Protein AF-M5FRF0-F1 (afdb_monomer_lite)

Sequence (213 aa):
MCGFMKAGDPTMTCGIYTTKTYDLIRHRVAHLYYECLVSELDEIPPGGGLVFGGFHVELPTCPTCGKTFTRYDSLQRHGKRTDTACFAPNFERYSGERENKVRRLEILRRELEKNVGMQYWINTPQPLPKTVKAKVGIRNGGPGLGSCVLEILSVEETYAPRYEFTTVKDGKELQVRLLDHNEPGGIPFYRPMKGSYDPNPNGKGLVLPPADA

Radius of gyration: 18.49 Å; chains: 1; bounding box: 40×47×49 Å

Foldseek 3Di:
DLLDADFLGQQKGFQDDDPDPQVSQLVVLLLVLLLQLCLVLVPQDPNNGDFLLSFDDDADAAQAQRDGDLAPVVSVVLVPPPPPRRPDDGPVVDDDPVVVVVSNNVNSVVVNVVSVVPTDMDGDPGHAADDFDFDWDQDPDDPPRDITGPHTPGGPAGFDQFWDWDADDVRNHITIGTHHPPDDDGDGTDDDDPDDDDSDPPPDRPDPDPPDD

pLDDT: mean 76.8, std 18.38, range [28.66, 96.88]

Secondary structure (DSSP, 8-state):
---PEETTEEEEEE-B--SSHHHHHHHHHHHHHHHHHHHHHT-PPTT---SSSS------B-TTT--B-SSHHHHHHHHH-TTTT-----GGGSS-HHHHHHHHHHHHHHHHHHHHHH--EEE-SSSSEEEEEEEEE--SSSTT---EEEEEEEEEEE--SEEEEEEETTTTEEEEEEPPTT----EEPP-PPTT---S-TT----PPPPS--

Structure (mmCIF, N/CA/C/O backbone):
data_AF-M5FRF0-F1
#
_entry.id   AF-M5FRF0-F1
#
loop_
_atom_site.group_PDB
_atom_site.id
_atom_site.type_symbol
_atom_site.label_atom_id
_atom_site.label_alt_id
_atom_site.label_comp_id
_atom_site.label_asym_id
_atom_site.label_entity_id
_atom_site.label_seq_id
_atom_site.pdbx_PDB_ins_code
_atom_site.Cartn_x
_atom_site.Cartn_y
_atom_site.Cartn_z
_atom_site.occupancy
_atom_site.B_iso_or_equiv
_atom_site.auth_seq_id
_atom_site.auth_comp_id
_atom_site.auth_asym_id
_atom_site.auth_atom_id
_atom_site.pdbx_PDB_model_num
ATOM 1 N N . MET A 1 1 ? -11.065 3.233 7.140 1.00 90.31 1 MET A N 1
ATOM 2 C CA . MET A 1 1 ? -9.696 3.674 6.765 1.00 90.31 1 MET A CA 1
ATOM 3 C C . MET A 1 1 ? -8.927 2.552 6.077 1.00 90.31 1 MET A C 1
ATOM 5 O O . MET A 1 1 ? -9.389 1.412 6.109 1.00 90.31 1 MET A O 1
ATOM 9 N N . CYS A 1 2 ? -7.764 2.855 5.480 1.00 92.56 2 CYS A N 1
ATOM 10 C CA . CYS A 1 2 ? -6.860 1.847 4.917 1.00 92.56 2 CYS A CA 1
ATOM 11 C C . CYS A 1 2 ? -6.480 0.782 5.955 1.00 92.56 2 CYS A C 1
ATOM 13 O O . CYS A 1 2 ? -6.654 -0.408 5.681 1.00 92.56 2 CYS A O 1
ATOM 15 N N . GLY A 1 3 ? -6.030 1.223 7.136 1.00 89.25 3 GLY A N 1
ATOM 16 C CA . GLY A 1 3 ? -5.679 0.356 8.263 1.00 89.25 3 GLY A CA 1
ATOM 17 C C . GLY A 1 3 ? -4.396 -0.447 8.065 1.00 89.25 3 GLY A C 1
ATOM 18 O O . GLY A 1 3 ? -4.124 -1.349 8.843 1.00 89.25 3 GLY A O 1
ATOM 19 N N . PHE A 1 4 ? -3.618 -0.168 7.017 1.00 90.62 4 PHE A N 1
ATOM 20 C CA . PHE A 1 4 ? -2.360 -0.864 6.770 1.00 90.62 4 PHE A CA 1
ATOM 21 C C . PHE A 1 4 ? -1.272 -0.349 7.716 1.00 90.62 4 PHE A C 1
ATOM 23 O O . PHE A 1 4 ? -1.120 0.863 7.857 1.00 90.62 4 PHE A O 1
ATOM 30 N N . MET A 1 5 ? -0.528 -1.244 8.364 1.00 88.88 5 MET A N 1
ATOM 31 C CA . MET A 1 5 ? 0.519 -0.868 9.322 1.00 88.88 5 MET A CA 1
ATOM 32 C C . MET A 1 5 ? 1.836 -0.545 8.623 1.00 88.88 5 MET A C 1
ATOM 34 O O . MET A 1 5 ? 2.138 -1.093 7.560 1.00 88.88 5 MET A O 1
ATOM 38 N N . LYS A 1 6 ? 2.644 0.311 9.249 1.00 86.75 6 LYS A N 1
ATOM 39 C CA . LYS A 1 6 ? 4.030 0.505 8.829 1.00 86.75 6 LYS A CA 1
ATOM 40 C C . LYS A 1 6 ? 4.823 -0.757 9.152 1.00 86.75 6 LYS A C 1
ATOM 42 O O . LYS A 1 6 ? 4.710 -1.326 10.237 1.00 86.75 6 LYS A O 1
ATOM 47 N N . ALA A 1 7 ? 5.632 -1.204 8.201 1.00 79.50 7 ALA A N 1
ATOM 48 C CA . ALA A 1 7 ? 6.428 -2.402 8.399 1.00 79.50 7 ALA A CA 1
ATOM 49 C C . ALA A 1 7 ? 7.385 -2.223 9.594 1.00 79.50 7 ALA A C 1
ATOM 51 O O . ALA A 1 7 ? 8.058 -1.197 9.710 1.00 79.50 7 ALA A O 1
ATOM 52 N N . GLY A 1 8 ? 7.395 -3.203 10.503 1.00 77.19 8 GLY A N 1
ATOM 53 C CA . GLY A 1 8 ? 8.189 -3.166 11.736 1.00 77.19 8 GLY A CA 1
ATOM 54 C C . GLY A 1 8 ? 7.672 -2.222 12.833 1.00 77.19 8 GLY A C 1
ATOM 55 O O . GLY A 1 8 ? 8.265 -2.186 13.907 1.00 77.19 8 GLY A O 1
ATOM 56 N N . ASP A 1 9 ? 6.579 -1.484 12.607 1.00 84.06 9 ASP A N 1
ATOM 57 C CA . ASP A 1 9 ? 6.057 -0.495 13.555 1.00 84.06 9 ASP A CA 1
ATOM 58 C C . ASP A 1 9 ? 4.515 -0.537 13.624 1.00 84.06 9 ASP A C 1
ATOM 60 O O . ASP A 1 9 ? 3.830 0.141 12.851 1.00 84.06 9 ASP A O 1
ATOM 64 N N . PRO A 1 10 ? 3.940 -1.323 14.556 1.00 83.88 10 PRO A N 1
ATOM 65 C CA . PRO A 1 10 ? 2.490 -1.458 14.700 1.00 83.88 10 PRO A CA 1
ATOM 66 C C . PRO A 1 10 ? 1.819 -0.216 15.306 1.00 83.88 10 PRO A C 1
ATOM 68 O O . PRO A 1 10 ? 0.590 -0.158 15.348 1.00 83.88 10 PRO A O 1
ATOM 71 N N . THR A 1 11 ? 2.596 0.765 15.781 1.00 88.69 11 THR A N 1
ATOM 72 C CA . THR A 1 11 ? 2.071 2.031 16.317 1.00 88.69 11 THR A CA 1
ATOM 73 C C . THR A 1 11 ? 1.770 3.043 15.213 1.00 88.69 11 THR A C 1
ATOM 75 O O . THR A 1 11 ? 1.145 4.072 15.464 1.00 88.69 11 THR A O 1
ATOM 78 N N . MET A 1 12 ? 2.150 2.726 13.971 1.00 91.56 12 MET A N 1
ATOM 79 C CA . MET A 1 12 ? 1.963 3.570 12.799 1.00 91.56 12 MET A CA 1
ATOM 80 C C . MET A 1 12 ? 1.049 2.896 11.773 1.00 91.56 12 MET A C 1
ATOM 82 O O . MET A 1 12 ? 1.216 1.728 11.420 1.00 91.56 12 MET A O 1
ATOM 86 N N . THR A 1 13 ? 0.093 3.656 11.239 1.00 93.06 13 THR A N 1
ATOM 87 C CA . THR A 1 13 ? -0.846 3.205 10.200 1.00 93.06 13 THR A CA 1
ATOM 88 C C . THR A 1 13 ? -0.855 4.158 9.014 1.00 93.06 13 THR A C 1
ATOM 90 O O . THR A 1 13 ? -0.565 5.347 9.144 1.00 93.06 13 THR A O 1
ATOM 93 N N . CYS A 1 14 ? -1.232 3.652 7.844 1.00 92.50 14 CYS A N 1
ATOM 94 C CA . CYS A 1 14 ? -1.528 4.478 6.688 1.00 92.50 14 CYS A CA 1
ATOM 95 C C . CYS A 1 14 ? -2.745 5.370 6.990 1.00 92.50 14 CYS A C 1
ATOM 97 O O . CYS A 1 14 ? -3.833 4.865 7.286 1.00 92.50 14 CYS A O 1
ATOM 99 N N . GLY A 1 15 ? -2.560 6.691 6.899 1.00 91.12 15 GLY A N 1
ATOM 100 C CA . GLY A 1 15 ? -3.577 7.711 7.188 1.00 91.12 15 GLY A CA 1
ATOM 101 C C . GLY A 1 15 ? -4.562 7.974 6.045 1.00 91.12 15 GLY A C 1
ATOM 102 O O . GLY A 1 15 ? -5.350 8.923 6.098 1.00 91.12 15 GLY A O 1
ATOM 103 N N . ILE A 1 16 ? -4.514 7.163 4.985 1.00 89.56 16 ILE A N 1
ATOM 104 C CA . ILE A 1 16 ? -5.449 7.252 3.865 1.00 89.56 16 ILE A CA 1
ATOM 105 C C . ILE A 1 16 ? -6.804 6.670 4.269 1.00 89.56 16 ILE A C 1
ATOM 107 O O . ILE A 1 16 ? -6.923 5.552 4.786 1.00 89.56 16 ILE A O 1
ATOM 111 N N . TYR A 1 17 ? -7.856 7.426 3.971 1.00 89.69 17 TYR A N 1
ATOM 112 C CA . TYR A 1 17 ? -9.232 6.984 4.101 1.00 89.69 17 TYR A CA 1
ATOM 113 C C . TYR A 1 17 ? -10.021 7.349 2.849 1.00 89.69 17 TYR A C 1
ATOM 115 O O . TYR A 1 17 ? -9.714 8.308 2.148 1.00 89.69 17 TYR A O 1
ATOM 123 N N . THR A 1 18 ? -11.042 6.554 2.562 1.00 86.88 18 THR A N 1
ATOM 124 C CA . THR A 1 18 ? -11.985 6.798 1.476 1.00 86.88 18 THR A CA 1
ATOM 125 C C . THR A 1 18 ? -13.370 6.393 1.962 1.00 86.88 18 THR A C 1
ATOM 127 O O . THR A 1 18 ? -13.504 5.620 2.914 1.00 86.88 18 THR A O 1
ATOM 130 N N . THR A 1 19 ? -14.409 6.909 1.312 1.00 82.44 19 THR A N 1
ATOM 131 C CA . THR A 1 19 ? -15.799 6.512 1.586 1.00 82.44 19 THR A CA 1
ATOM 132 C C . THR A 1 19 ? -16.178 5.198 0.906 1.00 82.44 19 THR A C 1
ATOM 134 O O . THR A 1 19 ? -17.209 4.616 1.228 1.00 82.44 19 THR A O 1
ATOM 137 N N . LYS A 1 20 ? -15.361 4.720 -0.040 1.00 87.00 20 LYS A N 1
ATOM 138 C CA . LYS A 1 20 ? -15.662 3.555 -0.873 1.00 87.00 20 LYS A CA 1
ATOM 139 C C . LYS A 1 20 ? -14.661 2.435 -0.626 1.00 87.00 20 LYS A C 1
ATOM 141 O O . LYS A 1 20 ? -13.460 2.604 -0.843 1.00 87.00 20 LYS A O 1
ATOM 146 N N . THR A 1 21 ? -15.167 1.261 -0.261 1.00 86.75 21 THR A N 1
ATOM 147 C CA . THR A 1 21 ? -14.353 0.079 0.062 1.00 86.75 21 THR A CA 1
ATOM 148 C C . THR A 1 21 ? -13.420 -0.329 -1.077 1.00 86.75 21 THR A C 1
ATOM 150 O O . THR A 1 21 ? -12.257 -0.648 -0.833 1.00 86.75 21 THR A O 1
ATOM 153 N N . TYR A 1 22 ? -13.878 -0.254 -2.332 1.00 86.31 22 TYR A N 1
ATOM 154 C CA . TYR A 1 22 ? -13.046 -0.625 -3.481 1.00 86.31 22 TYR A CA 1
ATOM 155 C C . TYR A 1 22 ? -11.818 0.286 -3.650 1.00 86.31 22 TYR A C 1
ATOM 157 O O . TYR A 1 22 ? -10.792 -0.165 -4.159 1.00 86.31 22 TYR A O 1
ATOM 165 N N . ASP A 1 23 ? -11.884 1.551 -3.218 1.00 88.62 23 ASP A N 1
ATOM 166 C CA . ASP A 1 23 ? -10.737 2.460 -3.284 1.00 88.62 23 ASP A CA 1
ATOM 167 C C . ASP A 1 23 ? -9.679 2.086 -2.239 1.00 88.62 23 ASP A C 1
ATOM 169 O O . ASP A 1 23 ? -8.488 2.131 -2.539 1.00 88.62 23 ASP A O 1
ATOM 173 N N . LEU A 1 24 ? -10.093 1.625 -1.050 1.00 89.88 24 LEU A N 1
ATOM 174 C CA . LEU A 1 24 ? -9.165 1.099 -0.040 1.00 89.88 24 LEU A CA 1
ATOM 175 C C . LEU A 1 24 ? -8.465 -0.168 -0.531 1.00 89.88 24 LEU A C 1
ATOM 177 O O . LEU A 1 24 ? -7.255 -0.300 -0.364 1.00 89.88 24 LEU A O 1
ATOM 181 N N . ILE A 1 25 ? -9.215 -1.079 -1.157 1.00 90.69 25 ILE A N 1
ATOM 182 C CA . ILE A 1 25 ? -8.671 -2.317 -1.729 1.00 90.69 25 ILE A CA 1
ATOM 183 C C . ILE A 1 25 ? -7.602 -1.998 -2.782 1.00 90.69 25 ILE A C 1
ATOM 185 O O . ILE A 1 25 ? -6.503 -2.545 -2.739 1.00 90.69 25 ILE A O 1
ATOM 189 N N . ARG A 1 26 ? -7.890 -1.061 -3.693 1.00 88.06 26 ARG A N 1
ATOM 190 C CA . ARG A 1 26 ? -6.928 -0.606 -4.711 1.00 88.06 26 ARG A CA 1
ATOM 191 C C . ARG A 1 26 ? -5.727 0.102 -4.101 1.00 88.06 26 ARG A C 1
ATOM 193 O O . ARG A 1 26 ? -4.606 -0.096 -4.553 1.00 88.06 26 ARG A O 1
ATOM 200 N N . HIS A 1 27 ? -5.948 0.926 -3.082 1.00 90.88 27 HIS A N 1
ATOM 201 C CA . HIS A 1 27 ? -4.875 1.639 -2.404 1.00 90.88 27 HIS A CA 1
ATOM 202 C C . HIS A 1 27 ? -3.904 0.678 -1.700 1.00 90.88 27 HIS A C 1
ATOM 204 O O . HIS A 1 27 ? -2.698 0.887 -1.762 1.00 90.88 27 HIS A O 1
ATOM 210 N N . ARG A 1 28 ? -4.391 -0.423 -1.115 1.00 92.00 28 ARG A N 1
ATOM 211 C CA . ARG A 1 28 ? -3.534 -1.436 -0.472 1.00 92.00 28 ARG A CA 1
ATOM 212 C C . ARG A 1 28 ? -2.590 -2.149 -1.445 1.00 92.00 28 ARG A C 1
ATOM 214 O O . ARG A 1 28 ? -1.500 -2.535 -1.037 1.00 92.00 28 ARG A O 1
ATOM 221 N N . VAL A 1 29 ? -2.938 -2.234 -2.734 1.00 91.44 29 VAL A N 1
ATOM 222 C CA . VAL A 1 29 ? -2.013 -2.708 -3.785 1.00 91.44 29 VAL A CA 1
ATOM 223 C C . VAL A 1 29 ? -0.778 -1.804 -3.884 1.00 91.44 29 VAL A C 1
ATOM 225 O O . VAL A 1 29 ? 0.300 -2.285 -4.208 1.00 91.44 29 VAL A O 1
ATOM 228 N N . ALA A 1 30 ? -0.887 -0.509 -3.564 1.00 89.81 30 ALA A N 1
ATOM 229 C CA . ALA A 1 30 ? 0.272 0.385 -3.541 1.00 89.81 30 ALA A CA 1
ATOM 230 C C . ALA A 1 30 ? 1.267 0.025 -2.424 1.00 89.81 30 ALA A C 1
ATOM 232 O O . ALA A 1 30 ? 2.472 0.141 -2.631 1.00 89.81 30 ALA A O 1
ATOM 233 N N . HIS A 1 31 ? 0.789 -0.466 -1.273 1.00 90.75 31 HIS A N 1
ATOM 234 C CA . HIS A 1 31 ? 1.674 -0.982 -0.224 1.00 90.75 31 HIS A CA 1
ATOM 235 C C . HIS A 1 31 ? 2.391 -2.257 -0.670 1.00 90.75 31 HIS A C 1
ATOM 237 O O . HIS A 1 31 ? 3.586 -2.389 -0.424 1.00 90.75 31 HIS A O 1
ATOM 243 N N . LEU A 1 32 ? 1.690 -3.158 -1.367 1.00 89.50 32 LEU A N 1
ATOM 244 C CA . LEU A 1 32 ? 2.319 -4.349 -1.940 1.00 89.50 32 LEU A CA 1
ATOM 245 C C . LEU A 1 32 ? 3.364 -3.971 -2.987 1.00 89.50 32 LEU A C 1
ATOM 247 O O . LEU A 1 32 ? 4.474 -4.481 -2.954 1.00 89.50 32 LEU A O 1
ATOM 251 N N . TYR A 1 33 ? 3.036 -3.033 -3.876 1.00 90.00 33 TYR A N 1
ATOM 252 C CA . TYR A 1 33 ? 3.970 -2.564 -4.893 1.00 90.00 33 TYR A CA 1
ATOM 253 C C . TYR A 1 33 ? 5.235 -1.957 -4.283 1.00 90.00 33 TYR A C 1
ATOM 255 O O . TYR A 1 33 ? 6.330 -2.258 -4.745 1.00 90.00 33 TYR A O 1
ATOM 263 N N . TYR A 1 34 ? 5.102 -1.155 -3.222 1.00 89.12 34 TYR A N 1
ATOM 264 C CA . TYR A 1 34 ? 6.254 -0.667 -2.466 1.00 89.12 34 TYR A CA 1
ATOM 265 C C . TYR A 1 34 ? 7.124 -1.818 -1.942 1.00 89.12 34 TYR A C 1
ATOM 267 O O . TYR A 1 34 ? 8.343 -1.771 -2.089 1.00 89.12 34 TYR A O 1
ATOM 275 N N . GLU A 1 35 ? 6.511 -2.860 -1.379 1.00 87.19 35 GLU A N 1
ATOM 276 C CA . GLU A 1 35 ? 7.245 -4.023 -0.885 1.00 87.19 35 GLU A CA 1
ATOM 277 C C . GLU A 1 35 ? 7.956 -4.784 -2.014 1.00 87.19 35 GLU A C 1
ATOM 279 O O . GLU A 1 35 ? 9.120 -5.149 -1.860 1.00 87.19 35 GLU A O 1
ATOM 284 N N . CYS A 1 36 ? 7.315 -4.943 -3.178 1.00 85.50 36 CYS A N 1
ATOM 285 C CA . CYS A 1 36 ? 7.946 -5.533 -4.361 1.00 85.50 36 CYS A CA 1
ATOM 286 C C . CYS A 1 36 ? 9.146 -4.705 -4.845 1.00 85.50 36 CYS A C 1
ATOM 288 O O . CYS A 1 36 ? 10.182 -5.280 -5.156 1.00 85.50 36 CYS A O 1
ATOM 290 N N . LEU A 1 37 ? 9.045 -3.369 -4.872 1.00 86.88 37 LEU A N 1
ATOM 291 C CA . LEU A 1 37 ? 10.157 -2.492 -5.267 1.00 86.88 37 LEU A CA 1
ATOM 292 C C . LEU A 1 37 ? 11.360 -2.647 -4.335 1.00 86.88 37 LEU A C 1
ATOM 294 O O . LEU A 1 37 ? 12.490 -2.777 -4.798 1.00 86.88 37 LEU A O 1
ATOM 298 N N . VAL A 1 38 ? 11.104 -2.651 -3.027 1.00 85.25 38 VAL A N 1
ATOM 299 C CA . VAL A 1 38 ? 12.131 -2.856 -2.003 1.00 85.25 38 VAL A CA 1
ATOM 300 C C . VAL A 1 38 ? 12.765 -4.243 -2.129 1.00 85.25 38 VAL A C 1
ATOM 302 O O . VAL A 1 38 ? 13.987 -4.364 -2.074 1.00 85.25 38 VAL A O 1
ATOM 305 N N . SER A 1 39 ? 11.950 -5.275 -2.358 1.00 82.00 39 SER A N 1
ATOM 306 C CA . SER A 1 39 ? 12.426 -6.645 -2.553 1.00 82.00 39 SER A CA 1
ATOM 307 C C . SER A 1 39 ? 13.252 -6.805 -3.833 1.00 82.00 39 SER A C 1
ATOM 309 O O . SER A 1 39 ? 14.258 -7.504 -3.806 1.00 82.00 39 SER A O 1
ATOM 311 N N . GLU A 1 40 ? 12.863 -6.177 -4.949 1.00 81.88 40 GLU A N 1
ATOM 312 C CA . GLU A 1 40 ? 13.612 -6.246 -6.215 1.00 81.88 40 GLU A CA 1
ATOM 313 C C . GLU A 1 40 ? 14.954 -5.504 -6.153 1.00 81.88 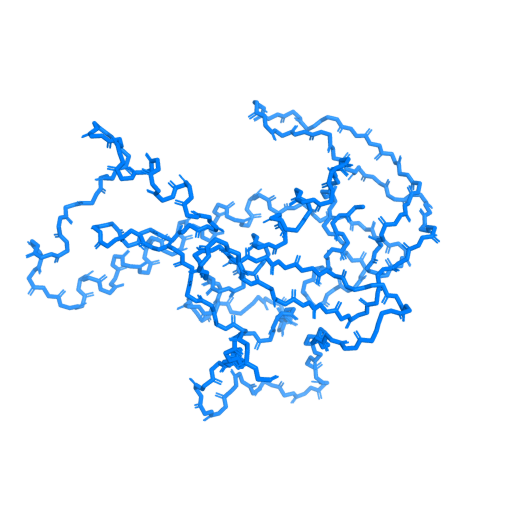40 GLU A C 1
ATOM 315 O O . GLU A 1 40 ? 15.892 -5.867 -6.864 1.00 81.88 40 GLU A O 1
ATOM 320 N N . LEU A 1 41 ? 15.051 -4.463 -5.324 1.00 84.00 41 LEU A N 1
ATOM 321 C CA . LEU A 1 41 ? 16.281 -3.698 -5.119 1.00 84.00 41 LEU A CA 1
ATOM 322 C C . LEU A 1 41 ? 17.184 -4.274 -4.019 1.00 84.00 41 LEU A C 1
ATOM 324 O O . LEU A 1 41 ? 18.300 -3.785 -3.866 1.00 84.00 41 LEU A O 1
ATOM 328 N N . ASP A 1 42 ? 16.727 -5.300 -3.292 1.00 79.25 42 ASP A N 1
ATOM 329 C CA . ASP A 1 42 ? 17.396 -5.842 -2.097 1.00 79.25 42 ASP A CA 1
ATOM 330 C C . ASP A 1 42 ? 17.637 -4.761 -1.014 1.00 79.25 42 ASP A C 1
ATOM 332 O O . ASP A 1 42 ? 18.591 -4.799 -0.240 1.00 79.25 42 ASP A O 1
ATOM 336 N N . GLU A 1 43 ? 16.759 -3.752 -0.959 1.00 73.19 43 GLU A N 1
ATOM 337 C CA . GLU A 1 43 ? 16.865 -2.578 -0.077 1.00 73.19 43 GLU A CA 1
ATOM 338 C C . GLU A 1 43 ? 15.917 -2.701 1.124 1.00 73.19 43 GLU A C 1
ATOM 340 O O . GLU A 1 43 ? 15.059 -1.846 1.362 1.00 73.19 43 GLU A O 1
ATOM 345 N N . ILE A 1 44 ? 16.027 -3.797 1.881 1.00 67.69 44 ILE A N 1
ATOM 346 C CA . ILE A 1 44 ? 15.118 -4.059 3.006 1.00 67.69 44 ILE A CA 1
ATOM 347 C C . ILE A 1 44 ? 15.170 -2.892 4.001 1.00 67.69 44 ILE A C 1
ATOM 349 O O . ILE A 1 44 ? 16.261 -2.478 4.407 1.00 67.69 44 ILE A O 1
ATOM 353 N N . PRO A 1 45 ? 14.015 -2.337 4.421 1.00 62.81 45 PRO A N 1
ATOM 354 C CA . PRO A 1 45 ? 14.013 -1.095 5.171 1.00 62.81 45 PRO A CA 1
ATOM 355 C C . PRO A 1 45 ? 14.684 -1.286 6.539 1.00 62.81 45 PRO A C 1
ATOM 357 O O . PRO A 1 45 ? 14.577 -2.370 7.132 1.00 62.81 45 PRO A O 1
ATOM 360 N N . PRO A 1 46 ? 15.314 -0.235 7.098 1.00 50.75 46 PRO A N 1
ATOM 361 C CA . PRO A 1 46 ? 15.846 -0.271 8.456 1.00 50.75 46 PRO A CA 1
ATOM 362 C C . PRO A 1 46 ? 14.761 -0.729 9.443 1.00 50.75 46 PRO A C 1
ATOM 364 O O . PRO A 1 46 ? 13.713 -0.093 9.558 1.00 50.75 46 PRO A O 1
ATOM 367 N N . GLY A 1 47 ? 14.994 -1.856 10.126 1.00 54.97 47 GLY A N 1
ATOM 368 C CA . GLY A 1 47 ? 14.008 -2.509 11.000 1.00 54.97 47 GLY A CA 1
ATOM 369 C C . GLY A 1 47 ? 13.456 -3.846 10.486 1.00 54.97 47 GLY A C 1
ATOM 370 O O . GLY A 1 47 ? 12.682 -4.477 11.200 1.00 54.97 47 GLY A O 1
ATOM 371 N N . GLY A 1 48 ? 13.858 -4.305 9.292 1.00 56.22 48 GLY A N 1
ATOM 372 C CA . GLY A 1 48 ? 13.640 -5.687 8.827 1.00 56.22 48 GLY A CA 1
ATOM 373 C C . GLY A 1 48 ? 12.177 -6.075 8.583 1.00 56.22 48 GLY A C 1
ATOM 374 O O . GLY A 1 48 ? 11.847 -7.258 8.518 1.00 56.22 48 GLY A O 1
ATOM 375 N N . GLY A 1 49 ? 11.281 -5.092 8.494 1.00 69.12 49 GLY A N 1
ATOM 376 C CA . GLY A 1 49 ? 9.854 -5.329 8.347 1.00 69.12 49 GLY A CA 1
ATOM 377 C C . GLY A 1 49 ? 9.446 -5.416 6.883 1.00 69.12 49 GLY A C 1
ATOM 378 O O . GLY A 1 49 ? 9.544 -4.432 6.155 1.00 69.12 49 GLY A O 1
ATOM 379 N N . LEU A 1 50 ? 8.898 -6.560 6.493 1.00 76.56 50 LEU A N 1
ATOM 380 C CA . LEU A 1 50 ? 8.017 -6.713 5.339 1.00 76.56 50 LEU A CA 1
ATOM 381 C C . LEU A 1 50 ? 6.631 -7.059 5.889 1.00 76.56 50 LEU A C 1
ATOM 383 O O . LEU A 1 50 ? 6.534 -7.794 6.869 1.00 76.56 50 LEU A O 1
ATOM 387 N N . VAL A 1 51 ? 5.562 -6.502 5.328 1.00 81.62 51 VAL A N 1
ATOM 388 C CA . VAL A 1 51 ? 4.195 -6.804 5.778 1.00 81.62 51 VAL A CA 1
ATOM 389 C C . VAL A 1 51 ? 3.653 -8.030 5.051 1.00 81.62 51 VAL A C 1
ATOM 391 O O . VAL A 1 51 ? 3.002 -8.881 5.666 1.00 81.62 51 VAL A O 1
ATOM 394 N N . PHE A 1 52 ? 3.961 -8.144 3.761 1.00 85.38 52 PHE A N 1
ATOM 395 C CA . PHE A 1 52 ? 3.604 -9.286 2.928 1.00 85.38 52 PHE A CA 1
ATOM 396 C C . PHE A 1 52 ? 4.691 -10.371 2.916 1.00 85.38 52 PHE A C 1
ATOM 398 O O . PHE A 1 52 ? 4.502 -11.413 2.300 1.00 85.38 52 PHE A O 1
ATOM 405 N N . GLY A 1 53 ? 5.803 -10.172 3.629 1.00 77.50 53 GLY A N 1
ATOM 406 C CA . GLY A 1 53 ? 6.860 -11.174 3.775 1.00 77.50 53 GLY A CA 1
ATOM 407 C C . GLY A 1 53 ? 7.631 -11.441 2.484 1.00 77.50 53 GLY A C 1
ATOM 408 O O . GLY A 1 53 ? 8.046 -12.572 2.255 1.00 77.50 53 GLY A O 1
ATOM 409 N N . GLY A 1 54 ? 7.778 -10.433 1.619 1.00 73.31 54 GLY A N 1
ATOM 410 C CA . GLY A 1 54 ? 8.460 -10.600 0.331 1.00 73.31 54 GLY A CA 1
ATOM 411 C C . GLY A 1 54 ? 7.593 -11.316 -0.702 1.00 73.31 54 GLY A C 1
ATOM 412 O O . GLY A 1 54 ? 8.103 -11.939 -1.633 1.00 73.31 54 GLY A O 1
ATOM 413 N N . PHE A 1 55 ? 6.271 -11.257 -0.532 1.00 76.94 55 PHE A N 1
ATOM 414 C CA . PHE A 1 55 ? 5.322 -11.785 -1.498 1.00 76.94 55 PHE A CA 1
ATOM 415 C C . PHE A 1 55 ? 5.570 -11.171 -2.882 1.00 76.94 55 PHE A C 1
ATOM 417 O O . PHE A 1 55 ? 5.440 -9.960 -3.076 1.00 76.94 55 PHE A O 1
ATOM 424 N N . HIS A 1 56 ? 5.914 -12.019 -3.851 1.00 73.31 56 HIS A N 1
ATOM 425 C CA . HIS A 1 56 ? 6.140 -11.595 -5.225 1.00 73.31 56 HIS A CA 1
ATOM 426 C C . HIS A 1 56 ? 4.842 -11.697 -6.020 1.00 73.31 56 HIS A C 1
ATOM 428 O O . HIS A 1 56 ? 4.226 -12.761 -6.090 1.00 73.31 56 HIS A O 1
ATOM 434 N N . VAL A 1 57 ? 4.461 -10.601 -6.671 1.00 77.50 57 VAL A N 1
ATOM 435 C CA . VAL A 1 57 ? 3.324 -10.569 -7.587 1.00 77.50 57 VAL A CA 1
ATOM 436 C C . VAL A 1 57 ? 3.734 -10.007 -8.939 1.00 77.50 57 VAL A C 1
ATOM 438 O O . VAL A 1 57 ? 4.458 -9.018 -9.034 1.00 77.50 57 VAL A O 1
ATOM 441 N N . GLU A 1 58 ? 3.219 -10.618 -10.000 1.00 80.06 58 GLU A N 1
ATOM 442 C CA . GLU A 1 58 ? 3.370 -10.100 -11.354 1.00 80.06 58 GLU A CA 1
ATOM 443 C C . GLU A 1 58 ? 2.381 -8.956 -11.585 1.00 80.06 58 GLU A C 1
ATOM 445 O O . GLU A 1 58 ? 1.225 -9.142 -11.967 1.00 80.06 58 GLU A O 1
ATOM 450 N N . LEU A 1 59 ? 2.834 -7.736 -11.309 1.00 84.06 59 LEU A N 1
ATOM 451 C CA . LEU A 1 59 ? 2.058 -6.539 -11.601 1.00 84.06 59 LEU A CA 1
ATOM 452 C C . LEU A 1 59 ? 2.136 -6.179 -13.095 1.00 84.06 59 LEU A C 1
ATOM 454 O O . LEU A 1 59 ? 3.187 -6.358 -13.723 1.00 84.06 59 LEU A O 1
ATOM 458 N N . PRO A 1 60 ? 1.059 -5.606 -13.673 1.00 84.81 60 PRO A N 1
ATOM 459 C CA . PRO A 1 60 ? 1.040 -5.161 -15.062 1.00 84.81 60 PRO A CA 1
ATOM 460 C C . PRO A 1 60 ? 2.252 -4.286 -15.393 1.00 84.81 60 PRO A C 1
ATOM 462 O O . PRO A 1 60 ? 2.402 -3.192 -14.854 1.00 84.81 60 PRO A O 1
ATOM 465 N N . THR A 1 61 ? 3.108 -4.753 -16.299 1.00 83.25 61 THR A N 1
ATOM 466 C CA . THR A 1 61 ? 4.360 -4.078 -16.661 1.00 83.25 61 THR A CA 1
ATOM 467 C C . THR A 1 61 ? 4.370 -3.773 -18.151 1.00 83.25 61 THR A C 1
ATOM 469 O O . THR A 1 61 ? 3.953 -4.590 -18.969 1.00 83.25 61 THR A O 1
ATOM 472 N N . CYS A 1 62 ? 4.804 -2.568 -18.521 1.00 82.44 62 CYS A N 1
ATOM 473 C CA . CYS A 1 62 ? 4.918 -2.191 -19.923 1.00 82.44 62 CYS A CA 1
ATOM 474 C C . CYS A 1 62 ? 6.085 -2.950 -20.570 1.00 82.44 62 CYS A C 1
ATOM 476 O O . CYS A 1 62 ? 7.220 -2.768 -20.128 1.00 82.44 62 CYS A O 1
ATOM 478 N N . PRO A 1 63 ? 5.852 -3.739 -21.635 1.00 77.19 63 PRO A N 1
ATOM 479 C CA . PRO A 1 63 ? 6.917 -4.504 -22.285 1.00 77.19 63 PRO A CA 1
ATOM 480 C C . PRO A 1 63 ? 7.952 -3.599 -22.967 1.00 77.19 63 PRO A C 1
ATOM 482 O O . PRO A 1 63 ? 9.101 -3.986 -23.136 1.00 77.19 63 PRO A O 1
ATOM 485 N N . THR A 1 64 ? 7.566 -2.374 -23.332 1.00 74.44 64 THR A N 1
ATOM 486 C CA . THR A 1 64 ? 8.436 -1.432 -24.045 1.00 74.44 64 THR A CA 1
ATOM 487 C C . THR A 1 64 ? 9.334 -0.634 -23.105 1.00 74.44 64 THR A C 1
ATOM 489 O O . THR A 1 64 ? 10.498 -0.419 -23.424 1.00 74.44 64 THR A O 1
ATOM 492 N N . CYS A 1 65 ? 8.817 -0.180 -21.954 1.00 73.75 65 CYS A N 1
ATOM 493 C CA . CYS A 1 65 ? 9.572 0.670 -21.021 1.00 73.75 65 CYS A CA 1
ATOM 494 C C . CYS A 1 65 ? 9.915 0.029 -19.678 1.00 73.75 65 CYS A C 1
ATOM 496 O O . CYS A 1 65 ? 10.619 0.647 -18.884 1.00 73.75 65 CYS A O 1
ATOM 498 N N . GLY A 1 66 ? 9.447 -1.191 -19.416 1.00 75.62 66 GLY A N 1
ATOM 499 C CA . GLY A 1 66 ? 9.707 -1.905 -18.167 1.00 75.62 66 GLY A CA 1
ATOM 500 C C . GLY A 1 66 ? 9.031 -1.275 -16.949 1.00 75.62 66 GLY A C 1
ATOM 501 O O . GLY A 1 66 ? 9.265 -1.708 -15.828 1.00 75.62 66 GLY A O 1
ATOM 502 N N . LYS A 1 67 ? 8.189 -0.250 -17.140 1.00 80.62 67 LYS A N 1
ATOM 503 C CA . LYS A 1 67 ? 7.470 0.393 -16.044 1.00 80.62 67 LYS A CA 1
ATOM 504 C C . LYS A 1 67 ? 6.351 -0.510 -15.536 1.00 80.62 67 LYS A C 1
ATOM 506 O O . LYS A 1 67 ? 5.481 -0.905 -16.313 1.00 80.62 67 LYS A O 1
ATOM 511 N N . THR A 1 68 ? 6.346 -0.757 -14.235 1.00 84.31 68 THR A N 1
ATOM 512 C CA . THR A 1 68 ? 5.299 -1.498 -13.528 1.00 84.31 68 THR A CA 1
ATOM 513 C C . THR A 1 68 ? 4.153 -0.577 -13.111 1.00 84.31 68 THR A C 1
ATOM 515 O O . THR A 1 68 ? 4.348 0.596 -12.785 1.00 84.31 68 THR A O 1
ATOM 518 N N . PHE A 1 69 ? 2.933 -1.104 -13.122 1.00 85.88 69 PHE A N 1
ATOM 519 C CA . PHE A 1 69 ? 1.713 -0.403 -12.750 1.00 85.88 69 PHE A CA 1
ATOM 520 C C . PHE A 1 69 ? 0.933 -1.234 -11.738 1.00 85.88 69 PHE A C 1
ATOM 522 O O . PHE A 1 69 ? 0.767 -2.435 -11.901 1.00 85.88 69 PHE A O 1
ATOM 529 N N . THR A 1 70 ? 0.335 -0.581 -10.745 1.00 85.75 70 THR A N 1
ATOM 530 C CA . THR A 1 70 ? -0.570 -1.243 -9.788 1.00 85.75 70 THR A CA 1
ATOM 531 C C . THR A 1 70 ? -1.913 -1.648 -10.405 1.00 85.75 70 THR A C 1
ATOM 533 O O . THR A 1 70 ? -2.716 -2.310 -9.753 1.00 85.75 70 THR A O 1
ATOM 536 N N . ARG A 1 71 ? -2.205 -1.213 -11.643 1.00 85.62 71 ARG A N 1
ATOM 537 C CA . ARG A 1 71 ? -3.484 -1.442 -12.330 1.00 85.62 71 ARG A CA 1
ATOM 538 C C . ARG A 1 71 ? -3.320 -1.566 -13.841 1.00 85.62 71 ARG A C 1
ATOM 540 O O . ARG A 1 71 ? -2.551 -0.824 -14.457 1.00 85.62 71 ARG A O 1
ATOM 547 N N . TYR A 1 72 ? -4.142 -2.422 -14.443 1.00 85.94 72 TYR A N 1
ATOM 548 C CA . TYR A 1 72 ? -4.136 -2.668 -15.883 1.00 85.94 72 TYR A CA 1
ATOM 549 C C . TYR A 1 72 ? -4.632 -1.467 -16.706 1.00 85.94 72 TYR A C 1
ATOM 551 O O . TYR A 1 72 ? -4.074 -1.153 -17.754 1.00 85.94 72 TYR A O 1
ATOM 559 N N . ASP A 1 73 ? -5.641 -0.733 -16.229 1.00 85.44 73 ASP A N 1
ATOM 560 C CA . ASP A 1 73 ? -6.146 0.466 -16.917 1.00 85.44 73 ASP A CA 1
ATOM 561 C C . ASP A 1 73 ? -5.100 1.591 -17.014 1.00 85.44 73 ASP A C 1
ATOM 563 O O . ASP A 1 73 ? -5.074 2.353 -17.983 1.00 85.44 73 ASP A O 1
ATOM 567 N N . SER A 1 74 ? -4.217 1.695 -16.020 1.00 85.94 74 SER A N 1
ATOM 568 C CA . SER A 1 74 ? -3.081 2.616 -16.034 1.00 85.94 74 SER A CA 1
ATOM 569 C C . SER A 1 74 ? -2.038 2.207 -17.072 1.00 85.94 74 SER A C 1
ATOM 571 O O . SER A 1 74 ? -1.580 3.075 -17.814 1.00 85.94 74 SER A O 1
ATOM 573 N N . LEU A 1 75 ? -1.739 0.908 -17.199 1.00 86.38 75 LEU A N 1
ATOM 574 C CA . LEU A 1 75 ? -0.888 0.379 -18.270 1.00 86.38 75 LEU A CA 1
ATOM 575 C C . LEU A 1 75 ? -1.497 0.647 -19.658 1.00 86.38 75 LEU A C 1
ATOM 577 O O . LEU A 1 75 ? -0.813 1.141 -20.551 1.00 86.38 75 LEU A O 1
ATOM 581 N N . GLN A 1 76 ? -2.797 0.403 -19.832 1.00 85.75 76 GLN A N 1
ATOM 582 C CA . GLN A 1 76 ? -3.502 0.667 -21.092 1.00 85.75 76 GLN A CA 1
ATOM 583 C C . GLN A 1 76 ? -3.442 2.145 -21.490 1.00 85.75 76 GLN A C 1
ATOM 585 O O . GLN A 1 76 ? -3.138 2.477 -22.634 1.00 85.75 76 GLN A O 1
ATOM 590 N N . ARG A 1 77 ? -3.692 3.061 -20.546 1.00 85.25 77 ARG A N 1
ATOM 591 C CA . ARG A 1 77 ? -3.579 4.507 -20.802 1.00 85.25 77 ARG A CA 1
ATOM 592 C C . ARG A 1 77 ? -2.141 4.944 -21.060 1.00 85.25 77 ARG A C 1
ATOM 594 O O . ARG A 1 77 ? -1.938 5.884 -21.821 1.00 85.25 77 ARG A O 1
ATOM 601 N N . HIS A 1 78 ? -1.164 4.286 -20.441 1.00 83.75 78 HIS A N 1
ATOM 602 C CA . HIS A 1 78 ? 0.246 4.519 -20.722 1.00 83.75 78 HIS A CA 1
ATOM 603 C C . HIS A 1 78 ? 0.603 4.118 -22.161 1.00 83.75 78 HIS A C 1
ATOM 605 O O . HIS A 1 78 ? 1.180 4.935 -22.871 1.00 83.75 78 HIS A O 1
ATOM 611 N N . GLY A 1 79 ? 0.194 2.926 -22.613 1.00 75.94 79 GLY A N 1
ATOM 612 C CA . GLY A 1 79 ? 0.477 2.435 -23.968 1.00 75.94 79 GLY A CA 1
ATOM 613 C C . GLY A 1 79 ? -0.268 3.181 -25.081 1.00 75.94 79 GLY A C 1
ATOM 614 O O . GLY A 1 79 ? 0.241 3.292 -26.188 1.00 75.94 79 GLY A O 1
ATOM 615 N N . LYS A 1 80 ? -1.453 3.738 -24.794 1.00 75.62 80 LYS A N 1
ATOM 616 C CA . LYS A 1 80 ? -2.244 4.514 -25.770 1.00 75.62 80 LYS A CA 1
ATOM 617 C C . LYS A 1 80 ? -1.742 5.941 -26.003 1.00 75.62 80 LYS A C 1
ATOM 619 O O . LYS A 1 80 ? -2.166 6.574 -26.963 1.00 75.62 80 LYS A O 1
ATOM 624 N N . ARG A 1 81 ? -0.899 6.484 -25.121 1.00 65.88 81 ARG A N 1
ATOM 625 C CA . ARG A 1 81 ? -0.348 7.838 -25.281 1.00 65.88 81 ARG A CA 1
ATOM 626 C C . ARG A 1 81 ? 0.841 7.782 -26.239 1.00 65.88 81 ARG A C 1
ATOM 628 O O . ARG A 1 81 ? 1.963 7.524 -25.811 1.00 65.88 81 ARG A O 1
ATOM 635 N N . THR A 1 82 ? 0.567 8.055 -27.510 1.00 54.34 82 THR A N 1
ATOM 636 C CA . THR A 1 82 ? 1.521 8.045 -28.629 1.00 54.34 82 THR A CA 1
ATOM 637 C C . THR A 1 82 ? 2.624 9.103 -28.519 1.00 54.34 82 THR A C 1
ATOM 639 O O . THR A 1 82 ? 3.668 8.946 -29.143 1.00 54.34 82 THR A O 1
ATOM 642 N N . ASP A 1 83 ? 2.445 10.136 -27.685 1.00 51.03 83 ASP A N 1
ATOM 643 C CA . ASP A 1 83 ? 3.215 11.372 -27.885 1.00 51.03 83 ASP A CA 1
ATOM 644 C C . ASP A 1 83 ? 4.265 11.644 -26.795 1.00 51.03 83 ASP A C 1
ATOM 646 O O . ASP A 1 83 ? 5.199 12.398 -27.036 1.00 51.03 83 ASP A O 1
ATOM 650 N N . THR A 1 84 ? 4.151 11.064 -25.590 1.00 52.16 84 THR A N 1
ATOM 651 C CA . THR A 1 84 ? 5.073 11.397 -24.472 1.00 52.16 84 THR A CA 1
ATOM 652 C C . THR A 1 84 ? 5.139 10.413 -23.290 1.00 52.16 84 THR A C 1
ATOM 654 O O . THR A 1 84 ? 6.000 10.565 -22.426 1.00 52.16 84 THR A O 1
ATOM 657 N N . ALA A 1 85 ? 4.248 9.420 -23.157 1.00 54.38 85 ALA A N 1
ATOM 658 C CA . ALA A 1 85 ? 4.145 8.667 -21.892 1.00 54.38 85 ALA A CA 1
ATOM 659 C C . ALA A 1 85 ? 5.018 7.407 -21.820 1.00 54.38 85 ALA A C 1
ATOM 661 O O . ALA A 1 85 ? 5.394 6.997 -20.721 1.00 54.38 85 ALA A O 1
ATOM 662 N N . CYS A 1 86 ? 5.342 6.806 -22.964 1.00 63.56 86 CYS A N 1
ATOM 663 C CA . CYS A 1 86 ? 6.253 5.673 -23.077 1.00 63.56 86 CYS A CA 1
ATOM 664 C C . CYS A 1 86 ? 7.542 6.115 -23.782 1.00 63.56 86 CYS A C 1
ATOM 666 O O . CYS A 1 86 ? 7.872 5.639 -24.862 1.00 63.56 86 CYS A O 1
ATOM 668 N N . PHE A 1 87 ? 8.290 7.040 -23.169 1.00 56.91 87 PHE A N 1
ATOM 669 C CA . PHE A 1 87 ? 9.686 7.278 -23.549 1.00 56.91 87 PHE A CA 1
ATOM 670 C C . PHE A 1 87 ? 10.556 6.151 -22.988 1.00 56.91 87 PHE A C 1
ATOM 672 O O . PHE A 1 87 ? 11.308 6.334 -22.033 1.00 56.91 87 PHE A O 1
ATOM 679 N N . ALA A 1 88 ? 10.453 4.965 -23.575 1.00 54.06 88 ALA A N 1
ATOM 680 C CA . ALA A 1 88 ? 11.593 4.075 -23.591 1.00 54.06 88 ALA A CA 1
ATOM 681 C C . ALA A 1 88 ? 11.916 3.727 -25.046 1.00 54.06 88 ALA A C 1
ATOM 683 O O . ALA A 1 88 ? 11.038 3.268 -25.775 1.00 54.06 88 ALA A O 1
ATOM 684 N N . PRO A 1 89 ? 13.163 3.960 -25.476 1.00 49.31 89 PRO A N 1
ATOM 685 C CA . PRO A 1 89 ? 13.697 3.324 -26.666 1.00 49.31 89 PRO A CA 1
ATOM 686 C C . PRO A 1 89 ? 13.591 1.818 -26.447 1.00 49.31 89 PRO A C 1
ATOM 688 O O . PRO A 1 89 ? 13.964 1.362 -25.367 1.00 49.31 89 PRO A O 1
ATOM 691 N N . ASN A 1 90 ? 13.059 1.090 -27.435 1.00 48.28 90 ASN A N 1
ATOM 692 C CA . ASN A 1 90 ? 13.053 -0.374 -27.487 1.00 48.28 90 ASN A CA 1
ATOM 693 C C . ASN A 1 90 ? 14.238 -0.943 -26.693 1.00 48.28 90 ASN A C 1
ATOM 695 O O . ASN A 1 90 ? 15.379 -0.627 -27.023 1.00 48.28 90 ASN A O 1
ATOM 699 N N . PHE A 1 91 ? 14.006 -1.772 -25.671 1.00 52.19 91 PHE A N 1
ATOM 700 C CA . PHE A 1 91 ? 15.106 -2.494 -25.010 1.00 52.19 91 PHE A CA 1
ATOM 701 C C . PHE A 1 91 ? 15.904 -3.354 -26.008 1.00 52.19 91 PHE A C 1
ATOM 703 O O . PHE A 1 91 ? 17.060 -3.674 -25.759 1.00 52.19 91 PHE A O 1
ATOM 710 N N . GLU A 1 92 ? 15.323 -3.638 -27.178 1.00 51.22 92 GLU A N 1
ATOM 711 C CA . GLU A 1 92 ? 15.981 -4.254 -28.335 1.00 51.22 92 GLU A CA 1
ATOM 712 C C . GLU A 1 92 ? 17.008 -3.347 -29.048 1.00 51.22 92 GLU A C 1
ATOM 714 O O . GLU A 1 92 ? 17.750 -3.824 -29.899 1.00 51.22 92 GLU A O 1
ATOM 719 N N . ARG A 1 93 ? 17.075 -2.040 -28.744 1.00 49.53 93 ARG A N 1
ATOM 720 C CA . ARG A 1 93 ? 18.023 -1.091 -29.365 1.00 49.53 93 ARG A CA 1
ATOM 721 C C . ARG A 1 93 ? 19.375 -0.994 -28.649 1.00 49.53 93 ARG A C 1
ATOM 723 O O . ARG A 1 93 ? 20.243 -0.288 -29.157 1.00 49.53 93 ARG A O 1
ATOM 730 N N . TYR A 1 94 ? 19.558 -1.655 -27.503 1.00 53.44 94 TYR A N 1
ATOM 731 C CA . TYR A 1 94 ? 20.793 -1.580 -26.711 1.00 53.44 94 TYR A CA 1
ATOM 732 C C . TYR A 1 94 ? 21.529 -2.915 -26.672 1.00 53.44 94 TYR A C 1
ATOM 734 O O . TYR A 1 94 ? 20.934 -3.983 -26.559 1.00 53.44 94 TYR A O 1
ATOM 742 N N . SER A 1 95 ? 22.848 -2.831 -26.787 1.00 58.22 95 SER A N 1
ATOM 743 C CA . SER A 1 95 ? 23.740 -3.916 -27.189 1.00 58.22 95 SER A CA 1
ATOM 744 C C . SER A 1 95 ? 24.194 -4.852 -26.059 1.00 58.22 95 SER A C 1
ATOM 746 O O . SER A 1 95 ? 25.047 -5.702 -26.303 1.00 58.22 95 SER A O 1
ATOM 748 N N . GLY A 1 96 ? 23.653 -4.754 -24.834 1.00 69.38 96 GLY A N 1
ATOM 749 C CA . GLY A 1 96 ? 24.089 -5.619 -23.730 1.00 69.38 96 GLY A CA 1
ATOM 750 C C . GLY A 1 96 ? 23.090 -5.817 -22.586 1.00 69.38 96 GLY A C 1
ATOM 751 O O . GLY A 1 96 ? 22.524 -4.868 -22.045 1.00 69.38 96 GLY A O 1
ATOM 752 N N . GLU A 1 97 ? 22.956 -7.068 -22.132 1.00 72.94 97 GLU A N 1
ATOM 753 C CA . GLU A 1 97 ? 22.139 -7.485 -20.978 1.00 72.94 97 GLU A CA 1
ATOM 754 C C . GLU A 1 97 ? 22.468 -6.695 -19.697 1.00 72.94 97 GLU A C 1
ATOM 756 O O . GLU A 1 97 ? 21.583 -6.320 -18.925 1.00 72.94 97 GLU A O 1
ATOM 761 N N . ARG A 1 98 ? 23.750 -6.358 -19.505 1.00 77.44 98 ARG A N 1
ATOM 762 C CA . ARG A 1 98 ? 24.229 -5.554 -18.373 1.00 77.44 98 ARG A CA 1
ATOM 763 C C . ARG A 1 98 ? 23.661 -4.132 -18.376 1.00 77.44 98 ARG A C 1
ATOM 765 O O . ARG A 1 98 ? 23.257 -3.650 -17.321 1.00 77.44 98 ARG A O 1
ATOM 772 N N . GLU A 1 99 ? 23.618 -3.468 -19.529 1.00 75.50 99 GLU A N 1
ATOM 773 C CA . GLU A 1 99 ? 23.078 -2.105 -19.657 1.00 75.50 99 GLU A CA 1
ATOM 774 C C . GLU A 1 99 ? 21.568 -2.096 -19.404 1.00 75.50 99 GLU A C 1
ATOM 776 O O . GLU A 1 99 ? 21.059 -1.252 -18.660 1.00 75.50 99 GLU A O 1
ATOM 781 N N . ASN A 1 100 ? 20.866 -3.105 -19.929 1.00 72.56 100 ASN A N 1
ATOM 782 C CA . ASN A 1 100 ? 19.441 -3.310 -19.679 1.00 72.56 100 ASN A CA 1
ATOM 783 C C . ASN A 1 100 ? 19.151 -3.513 -18.182 1.00 72.56 100 ASN A C 1
ATOM 785 O O . ASN A 1 100 ? 18.218 -2.906 -17.648 1.00 72.56 100 ASN A O 1
ATOM 789 N N . LYS A 1 101 ? 19.983 -4.295 -17.478 1.00 77.75 101 LYS A N 1
ATOM 790 C CA . LYS A 1 101 ? 19.871 -4.489 -16.024 1.00 77.75 101 LYS A CA 1
ATOM 791 C C . LYS A 1 101 ? 20.080 -3.188 -15.244 1.00 77.75 101 LYS A C 1
ATOM 793 O O . LYS A 1 101 ? 19.274 -2.880 -14.369 1.00 77.75 101 LYS A O 1
ATOM 798 N N . VAL A 1 102 ? 21.120 -2.412 -15.561 1.00 81.88 102 VAL A N 1
ATOM 799 C CA . VAL A 1 102 ? 21.400 -1.126 -14.887 1.00 81.88 102 VAL A CA 1
ATOM 800 C C . VAL A 1 102 ? 20.221 -0.167 -15.036 1.00 81.88 102 VAL A C 1
ATOM 802 O O . VAL A 1 102 ? 19.763 0.409 -14.050 1.00 81.88 102 VAL A O 1
ATOM 805 N N . ARG A 1 103 ? 19.672 -0.053 -16.247 1.00 77.38 103 ARG A N 1
ATOM 806 C CA . ARG A 1 103 ? 18.532 0.825 -16.513 1.00 77.38 103 ARG A CA 1
ATOM 807 C C . ARG A 1 103 ? 17.257 0.373 -15.801 1.00 77.38 103 ARG A C 1
ATOM 809 O O . ARG A 1 103 ? 16.520 1.212 -15.289 1.00 77.38 103 ARG A O 1
ATOM 816 N N . ARG A 1 104 ? 16.995 -0.939 -15.737 1.00 78.69 104 ARG A N 1
ATOM 817 C CA . ARG A 1 104 ? 15.868 -1.483 -14.961 1.00 78.69 104 ARG A CA 1
ATOM 818 C C . ARG A 1 104 ? 15.974 -1.074 -13.492 1.00 78.69 104 ARG A C 1
ATOM 820 O O . ARG A 1 104 ? 14.998 -0.583 -12.935 1.00 78.69 104 ARG A O 1
ATOM 827 N N . LEU A 1 105 ? 17.155 -1.220 -12.891 1.00 82.69 105 LEU A N 1
ATOM 828 C CA . LEU A 1 105 ? 17.390 -0.825 -11.499 1.00 82.69 105 LEU A CA 1
ATOM 829 C C . LEU A 1 105 ? 17.200 0.686 -11.287 1.00 82.69 105 LEU A C 1
ATOM 831 O O . LEU A 1 105 ? 16.617 1.089 -10.286 1.00 82.69 105 LEU A O 1
ATOM 835 N N . GLU A 1 106 ? 17.617 1.529 -12.236 1.00 85.00 106 GLU A N 1
ATOM 836 C CA . GLU A 1 106 ? 17.376 2.979 -12.175 1.00 85.00 106 GLU A CA 1
ATOM 837 C C . GLU A 1 106 ? 15.875 3.325 -12.194 1.00 85.00 106 GLU A C 1
ATOM 839 O O . GLU A 1 106 ? 15.414 4.164 -11.416 1.00 85.00 106 GLU A O 1
ATOM 844 N N . ILE A 1 107 ? 15.091 2.650 -13.045 1.00 83.56 107 ILE A N 1
ATOM 845 C CA . ILE A 1 107 ? 13.631 2.819 -13.102 1.00 83.56 107 ILE A CA 1
ATOM 846 C C . ILE A 1 107 ? 12.998 2.412 -11.770 1.00 83.56 107 ILE A C 1
ATOM 848 O O . ILE A 1 107 ? 12.195 3.172 -11.226 1.00 83.56 107 ILE A O 1
ATOM 852 N N . LEU A 1 108 ? 13.376 1.248 -11.232 1.00 84.38 108 LEU A N 1
ATOM 853 C CA . LEU A 1 108 ? 12.873 0.755 -9.949 1.00 84.38 108 LEU A CA 1
ATOM 854 C C . LEU A 1 108 ? 13.188 1.731 -8.812 1.00 84.38 108 LEU A C 1
ATOM 856 O O . LEU A 1 108 ? 12.284 2.074 -8.054 1.00 84.38 108 LEU A O 1
ATOM 860 N N . ARG A 1 109 ? 14.417 2.261 -8.742 1.00 88.44 109 ARG A N 1
ATOM 861 C CA . ARG A 1 109 ? 14.809 3.270 -7.741 1.00 88.44 109 ARG A CA 1
ATOM 862 C C . ARG A 1 109 ? 13.967 4.535 -7.832 1.00 88.44 109 ARG A C 1
ATOM 864 O O . ARG A 1 109 ? 13.428 4.989 -6.828 1.00 88.44 109 ARG A O 1
ATOM 871 N N . ARG A 1 110 ? 13.768 5.068 -9.040 1.00 86.81 110 ARG A N 1
ATOM 872 C CA . ARG A 1 110 ? 12.926 6.256 -9.245 1.00 86.81 110 ARG A CA 1
ATOM 873 C C . ARG A 1 110 ? 11.473 6.009 -8.824 1.00 86.81 110 ARG A C 1
ATOM 875 O O . ARG A 1 110 ? 10.814 6.913 -8.310 1.00 86.81 110 ARG A O 1
ATOM 882 N N . GLU A 1 111 ? 10.932 4.821 -9.082 1.00 86.81 111 GLU A N 1
ATOM 883 C CA . GLU A 1 111 ? 9.578 4.477 -8.639 1.00 86.81 111 GLU A CA 1
ATOM 884 C C . GLU A 1 111 ? 9.519 4.239 -7.121 1.00 86.81 111 GLU A C 1
ATOM 886 O O . GLU A 1 111 ? 8.523 4.620 -6.501 1.00 86.81 111 GLU A O 1
ATOM 891 N N . LEU A 1 112 ? 10.580 3.705 -6.504 1.00 88.25 112 LEU A N 1
ATOM 892 C CA . LEU A 1 112 ? 10.696 3.567 -5.051 1.00 88.25 112 LEU A CA 1
ATOM 893 C C . LEU A 1 112 ? 10.692 4.938 -4.369 1.00 88.25 112 LEU A C 1
ATOM 895 O O . LEU A 1 112 ? 9.861 5.168 -3.494 1.00 88.25 112 LEU A O 1
ATOM 899 N N . GLU A 1 113 ? 11.526 5.876 -4.819 1.00 87.75 113 GLU A N 1
ATOM 900 C CA . GLU A 1 113 ? 11.584 7.251 -4.298 1.00 87.75 113 GLU A CA 1
ATOM 901 C C . GLU A 1 113 ? 10.213 7.941 -4.338 1.00 87.75 113 GLU A C 1
ATOM 903 O O . GLU A 1 113 ? 9.762 8.529 -3.350 1.00 87.75 113 GLU A O 1
ATOM 908 N N . LYS A 1 114 ? 9.494 7.814 -5.462 1.00 85.69 114 LYS A N 1
ATOM 909 C CA . LYS A 1 114 ? 8.126 8.337 -5.588 1.00 85.69 114 LYS A CA 1
ATOM 910 C C . LYS A 1 114 ? 7.170 7.667 -4.6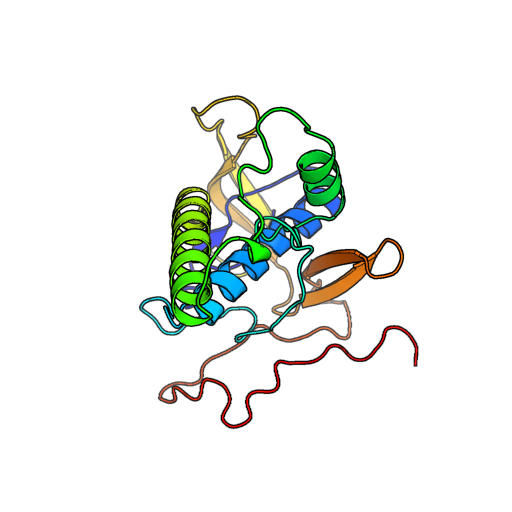11 1.00 85.69 114 LYS A C 1
ATOM 912 O O . LYS A 1 114 ? 6.360 8.355 -3.995 1.00 85.69 114 LYS A O 1
ATOM 917 N N . ASN A 1 115 ? 7.230 6.340 -4.483 1.00 86.00 115 ASN A N 1
ATOM 918 C CA . ASN A 1 115 ? 6.358 5.608 -3.569 1.00 86.00 115 ASN A CA 1
ATOM 919 C C . ASN A 1 115 ? 6.615 6.016 -2.121 1.00 86.00 115 ASN A C 1
ATOM 921 O O . ASN A 1 115 ? 5.651 6.306 -1.421 1.00 86.00 115 ASN A O 1
ATOM 925 N N . VAL A 1 116 ? 7.877 6.125 -1.697 1.00 85.06 116 VAL A N 1
ATOM 926 C CA . VAL A 1 116 ? 8.258 6.614 -0.363 1.00 85.06 116 VAL A CA 1
ATOM 927 C C . VAL A 1 116 ? 7.675 8.006 -0.108 1.00 85.06 116 VAL A C 1
ATOM 929 O O . VAL A 1 116 ? 7.028 8.210 0.916 1.00 85.06 116 VAL A O 1
ATOM 932 N N . GLY A 1 117 ? 7.802 8.940 -1.060 1.00 80.69 117 GLY A N 1
ATOM 933 C CA . GLY A 1 117 ? 7.237 10.291 -0.932 1.00 80.69 117 GLY A CA 1
ATOM 934 C C . GLY A 1 117 ? 5.702 10.347 -0.867 1.00 80.69 117 GLY A C 1
ATOM 935 O O . GLY A 1 117 ? 5.133 11.298 -0.325 1.00 80.69 117 GLY A O 1
ATOM 936 N N . MET A 1 118 ? 5.012 9.330 -1.391 1.00 82.06 118 MET A N 1
ATOM 937 C CA . MET A 1 118 ? 3.550 9.215 -1.321 1.00 82.06 118 MET A CA 1
ATOM 938 C C . MET A 1 118 ? 3.051 8.561 -0.029 1.00 82.06 118 MET A C 1
ATOM 940 O O . MET A 1 118 ? 1.860 8.680 0.275 1.00 82.06 118 MET A O 1
ATOM 944 N N . GLN A 1 119 ? 3.915 7.886 0.736 1.00 83.81 119 GLN A N 1
ATOM 945 C CA . GLN A 1 119 ? 3.502 7.251 1.983 1.00 83.81 119 GLN A CA 1
ATOM 946 C C . GLN A 1 119 ? 3.087 8.302 3.012 1.00 83.81 119 GLN A C 1
ATOM 948 O O . GLN A 1 119 ? 3.734 9.334 3.194 1.00 83.81 119 GLN A O 1
ATOM 953 N N . TYR A 1 120 ? 1.980 8.029 3.693 1.00 87.75 120 TYR A N 1
ATOM 954 C CA . TYR A 1 120 ? 1.446 8.904 4.722 1.00 87.75 120 TYR A CA 1
ATOM 955 C C . TYR A 1 120 ? 1.138 8.087 5.969 1.00 87.75 120 TYR A C 1
ATOM 957 O O . TYR A 1 120 ? 0.093 7.441 6.064 1.00 87.75 120 TYR A O 1
ATOM 965 N N . TRP A 1 121 ? 2.092 8.095 6.895 1.00 91.19 121 TRP A N 1
ATOM 966 C CA . TRP A 1 121 ? 2.019 7.363 8.151 1.00 91.19 121 TRP A CA 1
ATOM 967 C C . TRP A 1 121 ? 1.597 8.285 9.287 1.00 91.19 121 TRP A C 1
ATOM 969 O O . TRP A 1 121 ? 2.118 9.392 9.417 1.00 91.19 121 TRP A O 1
ATOM 979 N N . ILE A 1 122 ? 0.681 7.803 10.118 1.00 93.56 122 ILE A N 1
ATOM 980 C CA . ILE A 1 122 ? 0.188 8.497 11.306 1.00 93.56 122 ILE A CA 1
ATOM 981 C C . ILE A 1 122 ? 0.192 7.552 12.503 1.00 93.56 122 ILE A C 1
ATOM 983 O O . ILE A 1 122 ? 0.032 6.339 12.339 1.00 93.56 122 ILE A O 1
ATOM 987 N N . ASN A 1 123 ? 0.333 8.119 13.700 1.00 95.31 123 ASN A N 1
ATOM 988 C CA . ASN A 1 123 ? 0.230 7.358 14.938 1.00 95.31 123 ASN A CA 1
ATOM 989 C C . ASN A 1 123 ? -1.181 6.790 15.095 1.00 95.31 123 ASN A C 1
ATOM 991 O O . ASN A 1 123 ? -2.175 7.464 14.811 1.00 95.31 123 ASN A O 1
ATOM 995 N N . THR A 1 124 ? -1.262 5.562 15.592 1.00 94.69 124 THR A N 1
ATOM 996 C CA . THR A 1 124 ? -2.517 4.911 15.951 1.00 94.69 124 THR A CA 1
ATOM 997 C C . THR A 1 124 ? -2.415 4.298 17.348 1.00 94.69 124 THR A C 1
ATOM 999 O O . THR A 1 124 ? -1.415 3.652 17.659 1.00 94.69 124 THR A O 1
ATOM 1002 N N . PRO A 1 125 ? -3.439 4.459 18.207 1.00 91.75 125 PRO A N 1
ATOM 1003 C CA . PRO A 1 125 ? -3.437 3.857 19.539 1.00 91.75 125 PRO A CA 1
ATOM 1004 C C . PRO A 1 125 ? -3.633 2.334 19.495 1.00 91.75 125 PRO A C 1
ATOM 1006 O O . PRO A 1 125 ? -3.285 1.642 20.446 1.00 91.75 125 PRO A O 1
ATOM 1009 N N . GLN A 1 126 ? -4.202 1.808 18.405 1.00 92.44 126 GLN A N 1
ATOM 1010 C CA . GLN A 1 126 ? -4.360 0.373 18.172 1.00 92.44 126 GLN A CA 1
ATOM 1011 C C . GLN A 1 126 ? -3.903 0.011 16.754 1.00 92.44 126 GLN A C 1
ATOM 1013 O O . GLN A 1 126 ? -4.167 0.778 15.821 1.00 92.44 126 GLN A O 1
ATOM 1018 N N . PRO A 1 127 ? -3.248 -1.145 16.560 1.00 90.75 127 PRO A N 1
ATOM 1019 C CA . PRO A 1 127 ? -2.854 -1.601 15.235 1.00 90.75 127 PRO A CA 1
ATOM 1020 C C . PRO A 1 127 ? -4.079 -1.892 14.361 1.00 90.75 127 PRO A C 1
ATOM 1022 O O . PRO A 1 127 ? -5.160 -2.210 14.856 1.00 90.75 127 PRO A O 1
ATOM 1025 N N . LEU A 1 128 ? -3.883 -1.829 13.043 1.00 92.50 128 LEU A N 1
ATOM 1026 C CA . LEU A 1 128 ? -4.889 -2.186 12.036 1.00 92.50 128 LEU A CA 1
ATOM 1027 C C . LEU A 1 128 ? -6.245 -1.459 12.175 1.00 92.50 128 LEU A C 1
ATOM 1029 O O . LEU A 1 128 ? -7.296 -2.100 12.088 1.00 92.50 128 LEU A O 1
ATOM 1033 N N . PRO A 1 129 ? -6.279 -0.129 12.372 1.00 95.50 129 PRO A N 1
ATOM 1034 C CA . PRO A 1 129 ? -7.536 0.571 12.596 1.00 95.50 129 PRO A CA 1
ATOM 1035 C C . PRO A 1 129 ? -8.428 0.553 11.345 1.00 95.50 129 PRO A C 1
ATOM 1037 O O . PRO A 1 129 ? -8.024 0.946 10.244 1.00 95.50 129 PRO A O 1
ATOM 1040 N N . LYS A 1 130 ? -9.679 0.130 11.527 1.00 94.56 130 LYS A N 1
ATOM 1041 C CA . LYS A 1 130 ? -10.715 0.069 10.489 1.00 94.56 130 LYS A CA 1
ATOM 1042 C C . LYS A 1 130 ? -11.607 1.302 10.548 1.00 94.56 130 LYS A C 1
ATOM 1044 O O . LYS A 1 130 ? -11.640 2.074 9.579 1.00 94.56 130 LYS A O 1
ATOM 1049 N N . THR A 1 131 ? -12.249 1.505 11.693 1.00 94.62 131 THR A N 1
ATOM 1050 C CA . THR A 1 131 ? -13.20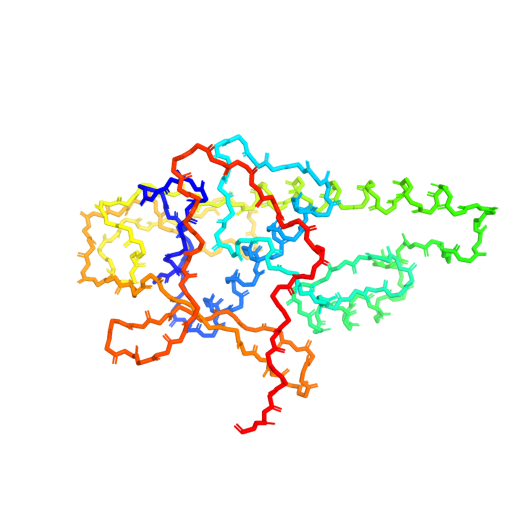0 2.590 11.969 1.00 94.62 131 THR A CA 1
ATOM 1051 C C . THR A 1 131 ? -12.661 3.411 13.136 1.00 94.62 131 THR A C 1
ATOM 1053 O O . THR A 1 131 ? -12.216 2.848 14.136 1.00 94.62 131 THR A O 1
ATOM 1056 N N . VAL A 1 132 ? -12.612 4.737 12.986 1.00 94.81 132 VAL A N 1
ATOM 1057 C CA . VAL A 1 132 ? -11.975 5.637 13.960 1.00 94.81 132 VAL A CA 1
ATOM 1058 C C . VAL A 1 132 ? -12.719 6.958 14.080 1.00 94.81 132 VAL A C 1
ATOM 1060 O O . VAL A 1 132 ? -13.304 7.439 13.108 1.00 94.81 132 VAL A O 1
ATOM 1063 N N . LYS A 1 133 ? -12.563 7.609 15.235 1.00 95.94 133 LYS A N 1
ATOM 1064 C CA . LYS A 1 133 ? -12.764 9.054 15.369 1.00 95.94 133 LYS A CA 1
ATOM 1065 C C . LYS A 1 133 ? -11.437 9.742 15.109 1.00 95.94 133 LYS A C 1
ATOM 1067 O O . LYS A 1 133 ? -10.428 9.421 15.737 1.00 95.94 133 LYS A O 1
ATOM 1072 N N . ALA A 1 134 ? -11.437 10.675 14.171 1.00 94.44 134 ALA A N 1
ATOM 1073 C CA . ALA A 1 134 ? -10.219 11.277 13.665 1.00 94.44 134 ALA A CA 1
ATOM 1074 C C . ALA A 1 134 ? -10.406 12.755 13.342 1.00 94.44 134 ALA A C 1
ATOM 1076 O O . ALA A 1 134 ? -11.475 13.185 12.903 1.00 94.44 134 ALA A O 1
ATOM 1077 N N . LYS A 1 135 ? -9.323 13.516 13.489 1.00 93.19 135 LYS A N 1
ATOM 1078 C CA . LYS A 1 135 ? -9.210 14.851 12.913 1.00 93.19 135 LYS A CA 1
ATOM 1079 C C . LYS A 1 135 ? -8.769 14.705 11.463 1.00 93.19 135 LYS A C 1
ATOM 1081 O O . LYS A 1 135 ? -7.720 14.126 11.183 1.00 93.19 135 LYS A O 1
ATOM 1086 N N . VAL A 1 136 ? -9.566 15.230 10.542 1.00 89.50 136 VAL A N 1
ATOM 1087 C CA . VAL A 1 136 ? -9.284 15.178 9.103 1.00 89.50 136 VAL A CA 1
ATOM 1088 C C . VAL A 1 136 ? -8.864 16.546 8.586 1.00 89.50 136 VAL A C 1
ATOM 1090 O O . VAL A 1 136 ? -9.262 17.579 9.122 1.00 89.50 136 VAL A O 1
ATOM 1093 N N . GLY A 1 137 ? -8.049 16.547 7.540 1.00 81.75 137 GLY A N 1
ATOM 1094 C CA . GLY A 1 137 ? -7.596 17.757 6.870 1.00 81.75 137 GLY A CA 1
ATOM 1095 C C . GLY A 1 137 ? -7.525 17.572 5.365 1.00 81.75 137 GLY A C 1
ATOM 1096 O O . GLY A 1 137 ? -7.650 16.461 4.849 1.00 81.75 137 GLY A O 1
ATOM 1097 N N . ILE A 1 138 ? -7.313 18.678 4.660 1.00 71.56 138 ILE A N 1
ATOM 1098 C CA . ILE A 1 138 ? -7.016 18.680 3.229 1.00 71.56 138 ILE A CA 1
ATOM 1099 C C . ILE A 1 138 ? -5.509 18.864 3.091 1.00 71.56 138 ILE A C 1
ATOM 1101 O O . ILE A 1 138 ? -4.934 19.786 3.671 1.00 71.56 138 ILE A O 1
ATOM 1105 N N . ARG A 1 139 ? -4.855 17.978 2.341 1.00 64.31 139 ARG A N 1
ATOM 1106 C CA . ARG A 1 139 ? -3.419 18.085 2.091 1.00 64.31 139 ARG A CA 1
ATOM 1107 C C . ARG A 1 139 ? -3.200 19.118 0.979 1.00 64.31 139 ARG A C 1
ATOM 1109 O O . ARG A 1 139 ? -3.669 18.931 -0.141 1.00 64.31 139 ARG A O 1
ATOM 1116 N N . ASN A 1 140 ? -2.489 20.206 1.270 1.00 51.47 140 ASN A N 1
ATOM 1117 C CA . ASN A 1 140 ? -2.103 21.186 0.251 1.00 51.47 140 ASN A CA 1
ATOM 1118 C C . ASN A 1 140 ? -1.067 20.547 -0.691 1.00 51.47 140 ASN A C 1
ATOM 1120 O O . ASN A 1 140 ? 0.069 20.321 -0.284 1.00 51.47 140 ASN A O 1
ATOM 1124 N N . GLY A 1 141 ? -1.460 20.209 -1.925 1.00 49.75 141 GLY A N 1
ATOM 1125 C CA . GLY A 1 141 ? -0.538 19.576 -2.882 1.00 49.75 141 GLY A CA 1
ATOM 1126 C C . GLY A 1 141 ? -1.062 19.305 -4.297 1.00 49.75 141 GLY A C 1
ATOM 1127 O O . GLY A 1 141 ? -0.371 18.656 -5.075 1.00 49.75 141 GLY A O 1
ATOM 1128 N N . GLY A 1 142 ? -2.251 19.794 -4.657 1.00 39.72 142 GLY A N 1
ATOM 1129 C CA . GLY A 1 142 ? -2.795 19.665 -6.011 1.00 39.72 142 GLY A CA 1
ATOM 1130 C C . GLY A 1 142 ? -3.884 18.592 -6.173 1.00 39.72 142 GLY A C 1
ATOM 1131 O O . GLY A 1 142 ? -4.223 17.874 -5.228 1.00 39.72 142 GLY A O 1
ATOM 1132 N N . PRO A 1 143 ? -4.494 18.520 -7.369 1.00 33.53 143 PRO A N 1
ATOM 1133 C CA . PRO A 1 143 ? -5.684 17.714 -7.627 1.00 33.53 143 PRO A CA 1
ATOM 1134 C C . PRO A 1 143 ? -5.418 16.216 -7.410 1.00 33.53 143 PRO A C 1
ATOM 1136 O O . PRO A 1 143 ? -4.538 15.635 -8.039 1.00 33.53 143 PRO A O 1
ATOM 1139 N N . GLY A 1 144 ? -6.206 15.586 -6.531 1.00 48.75 144 GLY A N 1
ATOM 1140 C CA . GLY A 1 144 ? -6.160 14.141 -6.254 1.00 48.75 144 GLY A CA 1
ATOM 1141 C C . GLY A 1 144 ? -5.651 13.756 -4.861 1.00 48.75 144 GLY A C 1
ATOM 1142 O O . GLY A 1 144 ? -5.865 12.622 -4.436 1.00 48.75 144 GLY A O 1
ATOM 1143 N N . LEU A 1 145 ? -5.053 14.690 -4.115 1.00 53.84 145 LEU A N 1
ATOM 1144 C CA . LEU A 1 145 ? -4.732 14.506 -2.697 1.00 53.84 145 LEU A CA 1
ATOM 1145 C C . LEU A 1 145 ? -5.982 14.820 -1.869 1.00 53.84 145 LEU A C 1
ATOM 1147 O O . LEU A 1 145 ? -6.143 15.911 -1.329 1.00 53.84 145 LEU A O 1
ATOM 1151 N N . GLY A 1 146 ? -6.917 13.869 -1.869 1.00 61.12 146 GLY A N 1
ATOM 1152 C CA . GLY A 1 146 ? -8.147 13.946 -1.087 1.00 61.12 146 GLY A CA 1
ATOM 1153 C C . GLY A 1 146 ? -7.889 14.144 0.408 1.00 61.12 146 GLY A C 1
ATOM 1154 O O . GLY A 1 146 ? -6.753 14.137 0.884 1.00 61.12 146 GLY A O 1
ATOM 1155 N N . SER A 1 147 ? -8.971 14.330 1.158 1.00 71.62 147 SER A N 1
ATOM 1156 C CA . SER A 1 147 ? -8.919 14.456 2.609 1.00 71.62 147 SER A CA 1
ATOM 1157 C C . SER A 1 147 ? -8.114 13.311 3.241 1.00 71.62 147 SER A C 1
ATOM 1159 O O . SER A 1 147 ? -8.271 12.151 2.860 1.00 71.62 147 SER A O 1
ATOM 1161 N N . CYS A 1 148 ? -7.250 13.630 4.203 1.00 79.94 148 CYS A N 1
ATOM 1162 C CA . CYS A 1 148 ? -6.427 12.655 4.916 1.00 79.94 148 CYS A CA 1
ATOM 1163 C C . CYS A 1 148 ? -6.644 12.760 6.429 1.00 79.94 148 CYS A C 1
ATOM 1165 O O . CYS A 1 148 ? -7.076 13.799 6.939 1.00 79.94 148 CYS A O 1
ATOM 1167 N N . VAL A 1 149 ? -6.376 11.672 7.152 1.00 89.06 149 VAL A N 1
ATOM 1168 C CA . VAL A 1 149 ? -6.447 11.676 8.617 1.00 89.06 149 VAL A CA 1
ATOM 1169 C C . VAL A 1 149 ? -5.192 12.328 9.173 1.00 89.06 149 VAL A C 1
ATOM 1171 O O . VAL A 1 149 ? -4.114 11.786 8.996 1.00 89.06 149 VAL A O 1
ATOM 1174 N N . LEU A 1 150 ? -5.333 13.462 9.855 1.00 89.94 150 LEU A N 1
ATOM 1175 C CA . LEU A 1 150 ? -4.220 14.143 10.519 1.00 89.94 150 LEU A CA 1
ATOM 1176 C C . LEU A 1 150 ? -3.875 13.490 11.859 1.00 89.94 150 LEU A C 1
ATOM 1178 O O . LEU A 1 150 ? -2.708 13.415 12.226 1.00 89.94 150 LEU A O 1
ATOM 1182 N N . GLU A 1 151 ? -4.898 13.036 12.584 1.00 93.75 151 GLU A N 1
ATOM 1183 C CA . GLU A 1 151 ? -4.767 12.485 13.931 1.00 93.75 151 GLU A CA 1
ATOM 1184 C C . GLU A 1 151 ? -5.909 11.504 14.220 1.00 93.75 151 GLU A C 1
ATOM 1186 O O . GLU A 1 151 ? -7.070 11.789 13.908 1.00 93.75 151 GLU A O 1
ATOM 1191 N N . ILE A 1 152 ? -5.586 10.364 14.834 1.00 96.06 152 ILE A N 1
ATOM 1192 C CA . ILE A 1 152 ? -6.567 9.393 15.330 1.00 96.06 152 ILE A CA 1
ATOM 1193 C C . ILE A 1 152 ? -6.813 9.676 16.811 1.00 96.06 152 ILE A C 1
ATOM 1195 O O . ILE A 1 152 ? -5.913 9.520 17.630 1.00 96.06 152 ILE A O 1
ATOM 1199 N N . LEU A 1 153 ? -8.045 10.056 17.147 1.00 95.81 153 LEU A N 1
ATOM 1200 C CA . LEU A 1 153 ? -8.461 10.349 18.520 1.00 95.81 153 LEU A CA 1
ATOM 1201 C C . LEU A 1 153 ? -8.872 9.071 19.259 1.00 95.81 153 LEU A C 1
ATOM 1203 O O . LEU A 1 153 ? -8.540 8.884 20.425 1.00 95.81 153 LEU A O 1
ATOM 1207 N N . SER A 1 154 ? -9.597 8.179 18.580 1.00 96.56 154 SER A N 1
ATOM 1208 C CA . SER A 1 154 ? -9.985 6.876 19.124 1.00 96.56 154 SER A CA 1
ATOM 1209 C C . SER A 1 154 ? -10.229 5.861 18.014 1.00 96.56 154 SER A C 1
ATOM 1211 O O . SER A 1 154 ? -10.724 6.211 16.942 1.00 96.56 154 SER A O 1
ATOM 1213 N N . VAL A 1 155 ? -9.935 4.591 18.289 1.00 96.88 155 VAL A N 1
ATOM 1214 C CA . VAL A 1 155 ? -10.231 3.470 17.388 1.00 96.88 155 VAL A CA 1
ATOM 1215 C C . VAL A 1 155 ? -11.502 2.779 17.867 1.00 96.88 155 VAL A C 1
ATOM 1217 O O . VAL A 1 155 ? -11.589 2.398 19.030 1.00 96.88 155 VAL A O 1
ATOM 1220 N N . GLU A 1 156 ? -12.485 2.664 16.977 1.00 96.75 156 GLU A N 1
ATOM 1221 C CA . GLU A 1 156 ? -13.776 2.020 17.250 1.00 96.75 156 GLU A CA 1
ATOM 1222 C C . GLU A 1 156 ? -13.758 0.554 16.806 1.00 96.75 156 GLU A C 1
ATOM 1224 O O . GLU A 1 156 ? -14.254 -0.314 17.515 1.00 96.75 156 GLU A O 1
ATOM 1229 N N . GLU A 1 157 ? -13.128 0.270 15.663 1.00 96.25 157 GLU A N 1
ATOM 1230 C CA . GLU A 1 157 ? -12.990 -1.082 15.118 1.00 96.25 157 GLU A CA 1
ATOM 1231 C C . GLU A 1 157 ? -11.598 -1.286 14.518 1.00 96.25 157 GLU A C 1
ATOM 1233 O O . GLU A 1 157 ? -11.009 -0.360 13.948 1.00 96.25 157 GLU A O 1
ATOM 1238 N N . THR A 1 158 ? -11.105 -2.522 14.565 1.00 96.19 158 THR A N 1
ATOM 1239 C CA . THR A 1 158 ? -9.855 -2.951 13.926 1.00 96.19 158 THR A CA 1
ATOM 1240 C C . THR A 1 158 ? -10.110 -4.076 12.929 1.00 96.19 158 THR A C 1
ATOM 1242 O O . THR A 1 158 ? -11.068 -4.838 13.065 1.00 96.19 158 THR A O 1
ATOM 1245 N N . TYR A 1 159 ? -9.248 -4.185 11.921 1.00 95.31 159 TYR A N 1
ATOM 1246 C CA . TYR A 1 159 ? -9.179 -5.382 11.088 1.00 95.31 159 TYR A CA 1
ATOM 1247 C C . TYR A 1 159 ? -8.495 -6.522 11.851 1.00 95.31 159 TYR A C 1
ATOM 1249 O O . TYR A 1 159 ? -7.687 -6.296 12.758 1.00 95.31 159 TYR A O 1
ATOM 1257 N N . ALA A 1 160 ? -8.763 -7.756 11.433 1.00 93.12 160 ALA A N 1
ATOM 1258 C CA . ALA A 1 160 ? -7.946 -8.892 11.821 1.00 93.12 160 ALA A CA 1
ATOM 1259 C C . ALA A 1 160 ? -6.523 -8.734 11.251 1.00 93.12 160 ALA A C 1
ATOM 1261 O O . ALA A 1 160 ? -6.341 -8.139 10.184 1.00 93.12 160 ALA A O 1
ATOM 1262 N N . PRO A 1 161 ? -5.497 -9.329 11.885 1.00 90.31 161 PRO A N 1
ATOM 1263 C CA . PRO A 1 161 ? -4.129 -9.358 11.364 1.00 90.31 161 PRO A CA 1
ATOM 1264 C C . PRO A 1 161 ? -3.976 -10.378 10.227 1.00 90.31 161 PRO A C 1
ATOM 1266 O O . PRO A 1 161 ? -3.048 -11.190 10.220 1.00 90.31 161 PRO A O 1
ATOM 1269 N N . ARG A 1 162 ? -4.915 -10.358 9.277 1.00 91.00 162 ARG A N 1
ATOM 1270 C CA . ARG A 1 162 ? -5.003 -11.244 8.119 1.00 91.00 162 ARG A CA 1
ATOM 1271 C C . ARG A 1 162 ? -5.473 -10.461 6.898 1.00 91.00 162 ARG A C 1
ATOM 1273 O O . ARG A 1 162 ? -6.282 -9.537 7.009 1.00 91.00 162 ARG A O 1
ATOM 1280 N N . TYR A 1 163 ? -4.967 -10.843 5.739 1.00 91.31 163 TYR A N 1
ATOM 1281 C CA . TYR A 1 163 ? -5.334 -10.255 4.459 1.00 91.31 163 TYR A CA 1
ATOM 1282 C C . TYR A 1 163 ? -5.612 -11.340 3.421 1.00 91.31 163 TYR A C 1
ATOM 1284 O O . TYR A 1 163 ? -5.330 -12.515 3.626 1.00 91.31 163 TYR A O 1
ATOM 1292 N N . GLU A 1 164 ? -6.174 -10.942 2.293 1.00 91.88 164 GLU A N 1
ATOM 1293 C CA . GLU A 1 164 ? -6.481 -11.819 1.175 1.00 91.88 164 GLU A CA 1
ATOM 1294 C C . GLU A 1 164 ? -6.101 -11.126 -0.133 1.00 91.88 164 GLU A C 1
ATOM 1296 O O . GLU A 1 164 ? -6.347 -9.925 -0.310 1.00 91.88 164 GLU A O 1
ATOM 1301 N N . PHE A 1 165 ? -5.501 -11.898 -1.038 1.00 89.69 165 PHE A N 1
ATOM 1302 C CA . PHE A 1 165 ? -5.300 -11.496 -2.419 1.00 89.69 165 PHE A CA 1
ATOM 1303 C C . PHE A 1 165 ? -6.417 -12.063 -3.274 1.00 89.69 165 PHE A C 1
ATOM 1305 O O . PHE A 1 165 ? -6.671 -13.264 -3.258 1.00 89.69 165 PHE A O 1
ATOM 1312 N N . THR A 1 166 ? -7.041 -11.202 -4.062 1.00 88.75 166 THR A N 1
ATOM 1313 C CA . THR A 1 166 ? -7.977 -11.626 -5.099 1.00 88.75 166 THR A CA 1
ATOM 1314 C C . THR A 1 166 ? -7.545 -11.037 -6.426 1.00 88.75 166 THR A C 1
ATOM 1316 O O . THR A 1 166 ? -7.019 -9.923 -6.492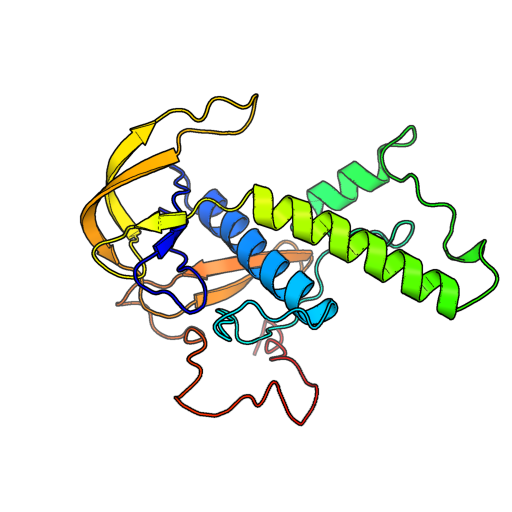 1.00 88.75 166 THR A O 1
ATOM 1319 N N . THR A 1 167 ? -7.733 -11.791 -7.502 1.00 86.06 167 THR A N 1
ATOM 1320 C CA . THR A 1 167 ? -7.557 -11.270 -8.854 1.00 86.06 167 THR A CA 1
ATOM 1321 C C . THR A 1 167 ? -8.926 -11.009 -9.469 1.00 86.06 167 THR A C 1
ATOM 1323 O O . THR A 1 167 ? -9.894 -11.722 -9.219 1.00 86.06 167 THR A O 1
ATOM 1326 N N . VAL A 1 168 ? -9.037 -9.934 -10.240 1.00 84.75 168 VAL A N 1
ATOM 1327 C CA . VAL A 1 168 ? -10.264 -9.547 -10.943 1.00 84.75 168 VAL A CA 1
ATOM 1328 C C . VAL A 1 168 ? -9.957 -9.239 -12.405 1.00 84.75 168 VAL A C 1
ATOM 1330 O O . VAL A 1 168 ? -8.797 -9.044 -12.774 1.00 84.75 168 VAL A O 1
ATOM 1333 N N . LYS A 1 169 ? -11.008 -9.155 -13.236 1.00 80.50 169 LYS A N 1
ATOM 1334 C CA . LYS A 1 169 ? -10.907 -8.936 -14.692 1.00 80.50 169 LYS A CA 1
ATOM 1335 C C . LYS A 1 169 ? -10.013 -9.985 -15.362 1.00 80.50 169 LYS A C 1
ATOM 1337 O O . LYS A 1 169 ? -8.996 -9.638 -15.964 1.00 80.50 169 LYS A O 1
ATOM 1342 N N . ASP A 1 170 ? -10.383 -11.253 -15.208 1.00 80.06 170 ASP A N 1
ATOM 1343 C CA . ASP A 1 170 ? -9.682 -12.399 -15.803 1.00 80.06 170 ASP A CA 1
ATOM 1344 C C . ASP A 1 170 ? -8.203 -12.470 -15.385 1.00 80.06 170 ASP A C 1
ATOM 1346 O O . ASP A 1 170 ? -7.308 -12.616 -16.214 1.00 80.06 170 ASP A O 1
ATOM 1350 N N . GLY A 1 171 ? -7.927 -12.262 -14.094 1.00 77.25 171 GLY A N 1
ATOM 1351 C CA . GLY A 1 171 ? -6.567 -12.334 -13.553 1.00 77.25 171 GLY A CA 1
ATOM 1352 C C . GLY A 1 171 ? -5.704 -11.080 -13.752 1.00 77.25 171 GLY A C 1
ATOM 1353 O O . GLY A 1 171 ? -4.570 -11.049 -13.288 1.00 77.25 171 GLY A O 1
ATOM 1354 N N . LYS A 1 172 ? -6.203 -10.029 -14.420 1.00 76.38 172 LYS A N 1
ATOM 1355 C CA . LYS A 1 172 ? -5.379 -8.872 -14.838 1.00 76.38 172 LYS A CA 1
ATOM 1356 C C . LYS A 1 172 ? -5.185 -7.794 -13.775 1.00 76.38 172 LYS A C 1
ATOM 1358 O O . LYS A 1 172 ? -4.313 -6.937 -13.926 1.00 76.38 172 LYS A O 1
ATOM 1363 N N . GLU A 1 173 ? -6.029 -7.756 -12.749 1.00 82.31 173 GLU A N 1
ATOM 1364 C CA . GLU A 1 173 ? -5.927 -6.779 -11.664 1.00 82.31 173 GLU A CA 1
ATOM 1365 C C . GLU A 1 173 ? -5.908 -7.482 -10.311 1.00 82.31 173 GLU A C 1
ATOM 1367 O O . GLU A 1 173 ? -6.818 -8.237 -9.984 1.00 82.31 173 GLU A O 1
ATOM 1372 N N . LEU A 1 174 ? -4.889 -7.181 -9.509 1.00 88.19 174 LEU A N 1
ATOM 1373 C CA . LEU A 1 174 ? -4.787 -7.646 -8.134 1.00 88.19 174 LEU A CA 1
ATOM 1374 C C . LEU A 1 174 ? -5.567 -6.724 -7.192 1.00 88.19 174 LEU A C 1
ATOM 1376 O O . LEU A 1 174 ? -5.601 -5.502 -7.358 1.00 88.19 174 LEU A O 1
ATOM 1380 N N . GLN A 1 175 ? -6.149 -7.316 -6.162 1.00 91.06 175 GLN A N 1
ATOM 1381 C CA . GLN A 1 175 ? -6.800 -6.650 -5.052 1.00 91.06 175 GLN A CA 1
ATOM 1382 C C . GLN A 1 175 ? -6.240 -7.175 -3.733 1.00 91.06 175 GLN A C 1
ATOM 1384 O O . GLN A 1 175 ? -5.974 -8.366 -3.592 1.00 91.06 175 GLN A O 1
ATOM 1389 N N . VAL A 1 176 ? -6.074 -6.271 -2.765 1.00 92.94 176 VAL A N 1
ATOM 1390 C CA . VAL A 1 176 ? -5.634 -6.613 -1.408 1.00 92.94 176 VAL A CA 1
ATOM 1391 C C . VAL A 1 176 ? -6.724 -6.221 -0.423 1.00 92.94 176 VAL A C 1
ATOM 1393 O O . VAL A 1 176 ? -7.035 -5.036 -0.241 1.00 92.94 176 VAL A O 1
ATOM 1396 N N . ARG A 1 177 ? -7.313 -7.216 0.234 1.00 93.75 177 ARG A N 1
ATOM 1397 C CA . ARG A 1 177 ? -8.374 -7.021 1.223 1.00 93.75 177 ARG A CA 1
ATOM 1398 C C . ARG A 1 177 ? -7.851 -7.351 2.613 1.00 93.75 177 ARG A C 1
ATOM 1400 O O . ARG A 1 177 ? -7.195 -8.365 2.795 1.00 93.75 177 ARG A O 1
ATOM 1407 N N . LEU A 1 178 ? -8.132 -6.488 3.586 1.00 93.62 178 LEU A N 1
ATOM 1408 C CA . LEU A 1 178 ? -7.950 -6.826 5.000 1.00 93.62 178 LEU A CA 1
ATOM 1409 C C . LEU A 1 178 ? -9.235 -7.475 5.496 1.00 93.62 178 LEU A C 1
ATOM 1411 O O . LEU A 1 178 ? -10.315 -7.009 5.127 1.00 93.62 178 LEU A O 1
ATOM 1415 N N . LEU A 1 179 ? -9.100 -8.537 6.283 1.00 94.25 179 LEU A N 1
ATOM 1416 C CA . LEU A 1 179 ? -10.236 -9.298 6.790 1.00 94.25 179 LEU A CA 1
ATOM 1417 C C . LEU A 1 179 ? -10.715 -8.743 8.127 1.00 94.25 179 LEU A C 1
ATOM 1419 O O . LEU A 1 179 ? -9.921 -8.245 8.925 1.00 94.25 179 LEU A O 1
ATOM 1423 N N . ASP A 1 180 ? -12.007 -8.871 8.391 1.00 94.94 180 ASP A N 1
ATOM 1424 C CA . ASP A 1 180 ? -12.574 -8.623 9.710 1.00 94.94 180 ASP A CA 1
ATOM 1425 C C . ASP A 1 180 ? -12.303 -9.801 10.663 1.00 94.94 180 ASP A C 1
ATOM 1427 O O . ASP A 1 180 ? -11.984 -10.919 10.251 1.00 94.94 180 ASP A O 1
ATOM 1431 N N . HIS A 1 181 ? -12.430 -9.565 11.974 1.00 92.94 181 HIS A N 1
ATOM 1432 C CA . HIS A 1 181 ? -12.177 -10.589 13.006 1.00 92.94 181 HIS A CA 1
ATOM 1433 C C . HIS A 1 181 ? -13.048 -11.837 12.854 1.00 92.94 181 HIS A C 1
ATOM 1435 O O . HIS A 1 181 ? -12.585 -12.940 13.131 1.00 92.94 181 HIS A O 1
ATOM 1441 N N . ASN A 1 182 ? -14.272 -11.665 12.357 1.00 94.44 182 ASN A N 1
ATOM 1442 C CA . ASN A 1 182 ? -15.253 -12.741 12.231 1.00 94.44 182 ASN A CA 1
ATOM 1443 C C . ASN A 1 182 ? -15.127 -13.525 10.916 1.00 94.44 182 ASN A C 1
ATOM 1445 O O . ASN A 1 182 ? -15.806 -14.533 10.741 1.00 94.44 182 ASN A O 1
ATOM 1449 N N . GLU A 1 183 ? -14.291 -13.072 9.979 1.00 92.69 183 GLU A N 1
ATOM 1450 C CA . GLU A 1 183 ? -14.128 -13.742 8.690 1.00 92.69 183 GLU A CA 1
ATOM 1451 C C . GLU A 1 183 ? -13.117 -14.898 8.803 1.00 92.69 183 GLU A C 1
ATOM 1453 O O . GLU A 1 183 ? -12.006 -14.708 9.319 1.00 92.69 183 GLU A O 1
ATOM 1458 N N . PRO A 1 184 ? -13.450 -16.118 8.344 1.00 91.62 184 PRO A N 1
ATOM 1459 C CA . PRO A 1 184 ? -12.491 -17.218 8.293 1.00 91.62 184 PRO A CA 1
ATOM 1460 C C . PRO A 1 184 ? -11.447 -17.004 7.179 1.00 91.62 184 PRO A C 1
ATOM 1462 O O . PRO A 1 184 ? -11.631 -16.186 6.282 1.00 91.62 184 PRO A O 1
ATOM 1465 N N . GLY A 1 185 ? -10.342 -17.754 7.226 1.00 91.19 185 GLY A N 1
ATOM 1466 C CA . GLY A 1 185 ? -9.325 -17.756 6.162 1.00 91.19 185 GLY A CA 1
ATOM 1467 C C . GLY A 1 185 ? -8.330 -16.590 6.206 1.00 91.19 185 GLY A C 1
ATOM 1468 O O . GLY A 1 185 ? -8.079 -16.008 7.261 1.00 91.19 185 GLY A O 1
ATOM 1469 N N . GLY A 1 186 ? -7.732 -16.273 5.058 1.00 87.19 186 GLY A N 1
ATOM 1470 C CA . GLY A 1 186 ? -6.735 -15.211 4.908 1.00 87.19 186 GLY A CA 1
ATOM 1471 C C . GLY A 1 186 ? -5.307 -15.593 5.297 1.00 87.19 186 GLY A C 1
ATOM 1472 O O . GLY A 1 186 ? -5.049 -16.521 6.062 1.00 87.19 186 GLY A O 1
ATOM 1473 N N . ILE A 1 187 ? -4.370 -14.824 4.760 1.00 88.12 187 ILE A N 1
ATOM 1474 C CA . ILE A 1 187 ? -2.935 -14.933 4.985 1.00 88.12 187 ILE A CA 1
ATOM 1475 C C . ILE A 1 187 ? -2.579 -14.041 6.182 1.00 88.12 187 ILE A C 1
ATOM 1477 O O . ILE A 1 187 ? -2.944 -12.860 6.190 1.00 88.12 187 ILE A O 1
ATOM 1481 N N . PRO A 1 188 ? -1.897 -14.561 7.217 1.00 87.06 188 PRO A N 1
ATOM 1482 C CA . PRO A 1 188 ? -1.442 -13.736 8.326 1.00 87.06 188 PRO A CA 1
ATOM 1483 C C . PRO A 1 188 ? -0.396 -12.720 7.855 1.00 87.06 188 PRO A C 1
ATOM 1485 O O . PRO A 1 188 ? 0.420 -12.998 6.978 1.00 87.06 188 PRO A O 1
ATOM 1488 N N . PHE A 1 189 ? -0.396 -11.541 8.473 1.00 82.75 189 PHE A N 1
ATOM 1489 C CA . PHE A 1 189 ? 0.668 -10.556 8.267 1.00 82.75 189 PHE A CA 1
ATOM 1490 C C . PHE A 1 189 ? 2.018 -11.168 8.649 1.00 82.75 189 PHE A C 1
ATOM 1492 O O . PHE A 1 189 ? 2.110 -11.872 9.662 1.00 82.75 189 PHE A O 1
ATOM 1499 N N . TYR A 1 190 ? 3.060 -10.888 7.864 1.00 73.62 190 TYR A N 1
ATOM 1500 C CA . TYR A 1 190 ? 4.390 -11.410 8.151 1.00 73.62 190 TYR A CA 1
ATOM 1501 C C . TYR A 1 190 ? 4.874 -10.918 9.522 1.00 73.62 190 TYR A C 1
ATOM 1503 O O . TYR A 1 190 ? 4.771 -9.738 9.865 1.00 73.62 190 TYR A O 1
ATOM 1511 N N . ARG A 1 191 ? 5.389 -11.850 10.329 1.00 60.50 191 ARG A N 1
ATOM 1512 C CA . ARG A 1 191 ? 5.994 -11.580 11.635 1.00 60.50 191 ARG A CA 1
ATOM 1513 C C . ARG A 1 191 ? 7.436 -12.084 11.601 1.00 60.50 191 ARG A C 1
ATOM 1515 O O . ARG A 1 191 ? 7.629 -13.287 11.772 1.00 60.50 191 ARG A O 1
ATOM 1522 N N . PRO A 1 192 ? 8.449 -11.219 11.429 1.00 51.00 192 PRO A N 1
ATOM 1523 C CA . PRO A 1 192 ? 9.812 -11.646 11.690 1.00 51.00 192 PRO A CA 1
ATOM 1524 C C . PRO A 1 192 ? 9.936 -11.929 13.195 1.00 51.00 192 PRO A C 1
ATOM 1526 O O . PRO A 1 192 ? 9.711 -11.046 14.026 1.00 51.00 192 PRO A O 1
ATOM 1529 N N . MET A 1 193 ? 10.230 -13.178 13.568 1.00 32.47 193 MET A N 1
ATOM 1530 C CA . MET A 1 193 ? 10.569 -13.520 14.953 1.00 32.47 193 MET A CA 1
ATOM 1531 C C . MET A 1 193 ? 11.921 -12.893 15.325 1.00 32.47 193 MET A C 1
ATOM 1533 O O . MET A 1 193 ? 12.785 -12.711 14.467 1.00 32.47 193 MET A O 1
ATOM 1537 N N . LYS A 1 194 ? 12.129 -12.573 16.613 1.00 29.28 194 LYS A N 1
ATOM 1538 C CA . LYS A 1 194 ? 13.416 -12.057 17.115 1.00 29.28 194 LYS A CA 1
ATOM 1539 C C . LYS A 1 194 ? 14.571 -12.958 16.648 1.00 29.28 194 LYS A C 1
ATOM 1541 O O . LYS A 1 194 ? 14.641 -14.110 17.058 1.00 29.28 194 LYS A O 1
ATOM 1546 N N . GLY A 1 195 ? 15.499 -12.395 15.871 1.00 37.38 195 GLY A N 1
ATOM 1547 C CA . GLY A 1 195 ? 16.836 -12.960 15.670 1.00 37.38 195 GLY A CA 1
ATOM 1548 C C . GLY A 1 195 ? 17.108 -13.734 14.378 1.00 37.38 195 GLY A C 1
ATOM 1549 O O . GLY A 1 195 ? 18.170 -14.338 14.298 1.00 37.38 195 GLY A O 1
ATOM 1550 N N . SER A 1 196 ? 16.242 -13.717 13.361 1.00 34.94 196 SER A N 1
ATOM 1551 C CA . SER A 1 196 ? 16.614 -14.281 12.051 1.00 34.94 196 SER A CA 1
ATOM 1552 C C . SER A 1 196 ? 16.184 -13.390 10.891 1.00 34.94 196 SER A C 1
ATOM 1554 O O . SER A 1 196 ? 15.008 -13.097 10.691 1.00 34.94 196 SER A O 1
ATOM 1556 N N . TYR A 1 197 ? 17.186 -12.951 10.134 1.00 38.31 197 TYR A N 1
ATOM 1557 C CA . TYR A 1 197 ? 17.048 -12.723 8.708 1.00 38.31 197 TYR A CA 1
ATOM 1558 C C . TYR A 1 197 ? 17.109 -14.103 8.053 1.00 38.31 197 TYR A C 1
ATOM 1560 O O . TYR A 1 197 ? 18.167 -14.726 8.060 1.00 38.31 197 TYR A O 1
ATOM 1568 N N . ASP A 1 198 ? 15.989 -14.598 7.537 1.00 37.53 198 ASP A N 1
ATOM 1569 C CA . ASP A 1 198 ? 16.016 -15.609 6.482 1.00 37.53 198 ASP A CA 1
ATOM 1570 C C . ASP A 1 198 ? 15.033 -15.153 5.396 1.00 37.53 198 ASP A C 1
ATOM 1572 O O . ASP A 1 198 ? 13.818 -15.284 5.564 1.00 37.53 198 ASP A O 1
ATOM 1576 N N . PRO A 1 199 ? 15.520 -14.506 4.325 1.00 46.41 199 PRO A N 1
ATOM 1577 C CA . PRO A 1 19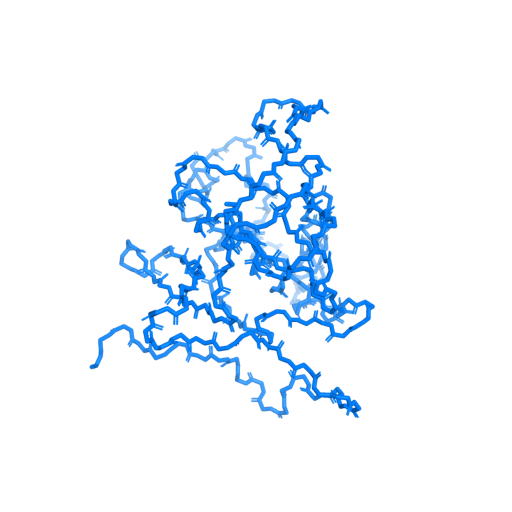9 ? 14.683 -13.811 3.356 1.00 46.41 199 PRO A CA 1
ATOM 1578 C C . PRO A 1 199 ? 14.011 -14.756 2.353 1.00 46.41 199 PRO A C 1
ATOM 1580 O O . PRO A 1 199 ? 13.473 -14.251 1.375 1.00 46.41 199 PRO A O 1
ATOM 1583 N N . ASN A 1 200 ? 14.009 -16.079 2.611 1.00 41.41 200 ASN A N 1
ATOM 1584 C CA . ASN A 1 200 ? 13.598 -17.204 1.752 1.00 41.41 200 ASN A CA 1
ATOM 1585 C C . ASN A 1 200 ? 14.820 -17.986 1.218 1.00 41.41 200 ASN A C 1
ATOM 1587 O O . ASN A 1 200 ? 15.397 -17.590 0.203 1.00 41.41 200 ASN A O 1
ATOM 1591 N N . PRO A 1 201 ? 15.186 -19.141 1.809 1.00 38.66 201 PRO A N 1
ATOM 1592 C CA . PRO A 1 201 ? 16.344 -19.923 1.369 1.00 38.66 201 PRO A CA 1
ATOM 1593 C C . PRO A 1 201 ? 16.117 -20.648 0.028 1.00 38.66 201 PRO A C 1
ATOM 1595 O O . PRO A 1 201 ? 17.052 -21.233 -0.509 1.00 38.66 201 PRO A O 1
ATOM 1598 N N .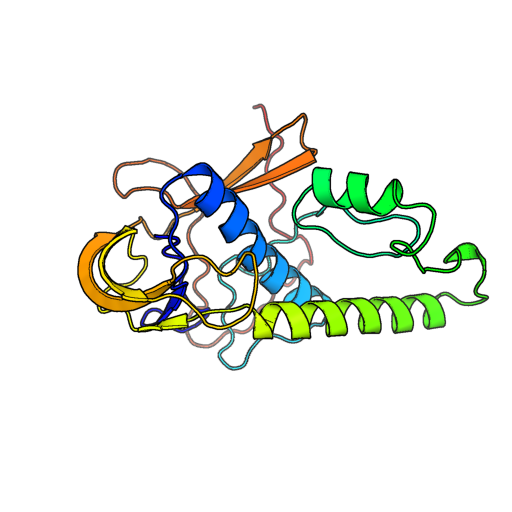 ASN A 1 202 ? 14.898 -20.610 -0.533 1.00 37.50 202 ASN A N 1
ATOM 1599 C CA . ASN A 1 202 ? 14.521 -21.366 -1.734 1.00 37.50 202 ASN A CA 1
ATOM 1600 C C . ASN A 1 202 ? 13.918 -20.530 -2.878 1.00 37.50 202 ASN A C 1
ATOM 1602 O O . ASN A 1 202 ? 13.430 -21.116 -3.844 1.00 37.50 202 ASN A O 1
ATOM 1606 N N . GLY A 1 203 ? 13.931 -19.192 -2.816 1.00 39.06 203 GLY A N 1
ATOM 1607 C CA . GLY A 1 203 ? 13.614 -18.322 -3.965 1.00 39.06 203 GLY A CA 1
ATOM 1608 C C . GLY A 1 203 ? 12.226 -18.494 -4.605 1.00 39.06 203 GLY A C 1
ATOM 1609 O O . GLY A 1 203 ? 11.965 -17.938 -5.669 1.00 39.06 203 GLY A O 1
ATOM 1610 N N . LYS A 1 204 ? 11.314 -19.252 -3.990 1.00 37.97 204 LYS A N 1
ATOM 1611 C CA . LYS A 1 204 ? 9.929 -19.374 -4.443 1.00 37.97 204 LYS A CA 1
ATOM 1612 C C . LYS A 1 204 ? 9.100 -18.448 -3.575 1.00 37.97 204 LYS A C 1
ATOM 1614 O O . LYS A 1 204 ? 8.876 -18.743 -2.402 1.00 37.97 204 LYS A O 1
ATOM 1619 N N . GLY A 1 205 ? 8.721 -17.295 -4.126 1.00 40.38 205 GLY A N 1
ATOM 1620 C CA . GLY A 1 205 ? 7.699 -16.442 -3.525 1.00 40.38 205 GLY A CA 1
ATOM 1621 C C . GLY A 1 205 ? 6.453 -17.270 -3.209 1.00 40.38 205 GLY A C 1
ATOM 1622 O O . GLY A 1 205 ? 6.247 -18.329 -3.804 1.00 40.38 205 GLY A O 1
ATOM 1623 N N . LEU A 1 206 ? 5.642 -16.825 -2.251 1.00 40.16 206 LEU A N 1
ATOM 1624 C CA . LEU A 1 206 ? 4.349 -17.447 -1.983 1.00 40.16 206 LEU A CA 1
ATOM 1625 C C . LEU A 1 206 ? 3.522 -17.375 -3.284 1.00 40.16 206 LEU A C 1
ATOM 1627 O O . LEU A 1 206 ? 2.977 -16.332 -3.632 1.00 40.16 206 LEU A O 1
ATOM 1631 N N . VAL A 1 207 ? 3.504 -18.457 -4.061 1.00 40.62 207 VAL A N 1
ATOM 1632 C CA . VAL A 1 207 ? 2.701 -18.552 -5.280 1.00 40.62 207 VAL A CA 1
ATOM 1633 C C . VAL A 1 207 ? 1.261 -18.715 -4.815 1.00 40.62 207 VAL A C 1
ATOM 1635 O O . VAL A 1 207 ? 0.972 -19.631 -4.042 1.00 40.62 207 VAL A O 1
ATOM 1638 N N . LEU A 1 208 ? 0.367 -17.812 -5.233 1.00 40.22 208 LEU A N 1
ATOM 1639 C CA . LEU A 1 208 ? -1.061 -18.003 -4.982 1.00 40.22 208 LEU A CA 1
ATOM 1640 C C . LEU A 1 208 ? -1.467 -19.366 -5.546 1.00 40.22 208 LEU A C 1
ATOM 1642 O O . LEU A 1 208 ? -1.083 -19.673 -6.679 1.00 40.22 208 LEU A O 1
ATOM 1646 N N . PRO A 1 209 ? -2.248 -20.178 -4.816 1.00 29.80 209 PRO A N 1
ATOM 1647 C CA . PRO A 1 209 ? -2.936 -21.274 -5.471 1.00 29.80 209 PRO A CA 1
ATOM 1648 C C . PRO A 1 209 ? -3.766 -20.688 -6.628 1.00 29.80 209 PRO A C 1
ATOM 1650 O O . PRO A 1 209 ? -4.291 -19.575 -6.489 1.00 29.80 209 PRO A O 1
ATOM 1653 N N . PRO A 1 210 ? -3.842 -21.373 -7.784 1.00 28.66 210 PRO A N 1
ATOM 1654 C CA . PRO A 1 210 ? -4.696 -20.926 -8.874 1.00 28.66 210 PRO A CA 1
ATOM 1655 C C . PRO A 1 210 ? -6.113 -20.701 -8.339 1.00 28.66 210 PRO A C 1
ATOM 1657 O O . PRO A 1 210 ? -6.596 -21.467 -7.504 1.00 28.66 210 PRO A O 1
ATOM 1660 N N . ALA A 1 211 ? -6.748 -19.615 -8.783 1.00 36.44 211 ALA A N 1
ATOM 1661 C CA . ALA A 1 211 ? -8.173 -19.440 -8.565 1.00 36.44 211 ALA A CA 1
ATOM 1662 C C . ALA A 1 211 ? -8.868 -20.644 -9.217 1.00 36.44 211 ALA A C 1
ATOM 1664 O O . ALA A 1 211 ? -8.648 -20.881 -10.402 1.00 36.44 211 ALA A O 1
ATOM 1665 N N . ASP A 1 212 ? -9.631 -21.383 -8.413 1.00 38.50 212 ASP A N 1
ATOM 1666 C CA . ASP A 1 212 ? -10.363 -22.620 -8.721 1.00 38.50 212 ASP A CA 1
ATOM 1667 C C . ASP A 1 212 ? -9.636 -23.933 -8.358 1.00 38.50 212 ASP A C 1
ATOM 1669 O O . ASP A 1 212 ? -8.915 -24.537 -9.157 1.00 38.50 212 ASP A O 1
ATOM 1673 N N . ALA A 1 213 ? -9.917 -24.401 -7.134 1.00 33.16 213 ALA A N 1
ATOM 1674 C CA . ALA A 1 213 ? -10.018 -25.813 -6.755 1.00 33.16 213 ALA A CA 1
ATOM 1675 C C . ALA A 1 213 ? -11.063 -25.970 -5.639 1.00 33.16 213 ALA A C 1
ATOM 1677 O O . ALA A 1 213 ? -10.984 -25.200 -4.652 1.00 33.16 213 ALA A O 1
#

InterPro domains:
  IPR013087 Zinc finger C2H2-type [PF00096] (61-80)
  IPR013087 Zinc finger C2H2-type [PS50157] (60-84)
  IPR036236 Zinc finger C2H2 superfamily [SSF57667] (13-79)

Organism: Dacryopinax primogenitus (strain DJM 731) (NCBI:txid1858805)